Protein AF-0000000084941602 (afdb_homodimer)

Radius of gyration: 19.3 Å; Cα contacts (8 Å, |Δi|>4): 510; chains: 2; bounding box: 58×47×41 Å

Foldseek 3Di:
DDPVVLLVVLLVVLLVPQLVVQVVCLVVVPQPPLVLLQVLLVVCVVVVLDPLCLQQLLVLLLLLLVLLLVLQVVLVVDPDDNVVSVVVSCVVSVVVLVVVCVVPVSRHDSVSNNVSNVVNCVVCVVVHNPCSVVNSVSSSVSSSCSRVRSRNVSVVSSVVVVVVVVD/DDPVVLLVVLLVVLLVPQLVVQVVCLVVVPQPPLVLLQVLLVVCVVVVLDPLCLQQLLVLLLLLLVLLLVLQVVLVVDPDDNVVSVVVSCVVSVVVLVVVCVVCVSRHDSVSNNVSNVVNCVVCVVVHNPCSVVNSVSSSVSSSCSRVRSRNVSVVSSVVSVVVVVD

Secondary structure (DSSP, 8-state):
--HHHHHHHHHHHHHHHHHHHHHHHGGGGT-S-THHHHHHHHHHHHTT--GGGHHHHHHHHHHHHHHHHHHHHHHHH--S-HHHHHHHHHHHHHHHHHHHHHH-TTT--HHHHHHHHHHHHHHHTTT-GGGHHHHHHHHHHHHHIIIIIIIIHHHHHHHHHHHHHH-/--HHHHHHHHHHHHHHHHHHHHHHHGGGGT-S-THHHHHHHHHHHHTT--GGGHHHHHHHHHHHHHHHHHHHHHHHH--S-HHHHHHHHHHHHHHHHHHHHHH-TTT--HHHHHHHHHHHHHHHTTT-GGGHHHHHHHHHHHHHIIIIIIIIHHHHHHHHHHHHHH-

pLDDT: mean 90.55, std 5.6, range [69.44, 97.62]

Organism: Slackia exigua (strain ATCC 700122 / DSM 15923 / CIP 105133 / JCM 11022 / KCTC 5966 / S-7) (NCBI:txid649764)

Structure (mmCIF, N/CA/C/O backbone):
data_AF-0000000084941602-model_v1
#
loop_
_entity.id
_entity.type
_entity.pdbx_description
1 polymer 'DUF1097 domain-containing protein'
#
loop_
_atom_site.group_PDB
_atom_site.id
_atom_site.type_symbol
_atom_site.label_atom_id
_atom_site.label_alt_id
_atom_site.label_comp_id
_atom_site.label_asym_id
_atom_site.label_entity_id
_atom_site.label_seq_id
_atom_site.pdbx_PDB_ins_code
_atom_site.Cartn_x
_atom_site.Cartn_y
_atom_site.Cartn_z
_atom_site.occupancy
_atom_site.B_iso_or_equiv
_atom_site.auth_seq_id
_atom_site.auth_comp_id
_atom_site.auth_asym_id
_atom_site.auth_atom_id
_atom_site.pdbx_PDB_model_num
ATOM 1 N N . MET A 1 1 ? -23.359 15.414 20.031 1 72.81 1 MET A N 1
ATOM 2 C CA . MET A 1 1 ? -22.203 14.602 19.672 1 72.81 1 MET A CA 1
ATOM 3 C C . MET A 1 1 ? -20.953 15.469 19.562 1 72.81 1 MET A C 1
ATOM 5 O O . MET A 1 1 ? -21 16.562 18.984 1 72.81 1 MET A O 1
ATOM 9 N N . SER A 1 2 ? -19.875 15.07 20.188 1 85.62 2 SER A N 1
ATOM 10 C CA . SER A 1 2 ? -18.641 15.844 20.125 1 85.62 2 SER A CA 1
ATOM 11 C C . SER A 1 2 ? -18.078 15.898 18.703 1 85.62 2 SER A C 1
ATOM 13 O O . SER A 1 2 ? -18.422 15.07 17.875 1 85.62 2 SER A O 1
ATOM 15 N N . GLU A 1 3 ? -17.438 16.922 18.391 1 86.12 3 GLU A N 1
ATOM 16 C CA . GLU A 1 3 ? -16.844 17.109 17.078 1 86.12 3 GLU A CA 1
ATOM 17 C C . GLU A 1 3 ? -15.961 15.922 16.703 1 86.12 3 GLU A C 1
ATOM 19 O O . GLU A 1 3 ? -15.93 15.508 15.531 1 86.12 3 GLU A O 1
ATOM 24 N N . THR A 1 4 ? -15.352 15.391 17.625 1 86.38 4 THR A N 1
ATOM 25 C CA . THR A 1 4 ? -14.469 14.25 17.406 1 86.38 4 THR A CA 1
ATOM 26 C C . THR A 1 4 ? -15.266 13.031 16.938 1 86.38 4 THR A C 1
ATOM 28 O O . THR A 1 4 ? -14.867 12.344 16 1 86.38 4 THR A O 1
ATOM 31 N N . TRP A 1 5 ? -16.344 12.852 17.547 1 89.81 5 TRP A N 1
ATOM 32 C CA . TRP A 1 5 ? -17.172 11.703 17.203 1 89.81 5 TRP A CA 1
ATOM 33 C C . TRP A 1 5 ? -17.875 11.914 15.859 1 89.81 5 TRP A C 1
ATOM 35 O O . TRP A 1 5 ? -18.031 10.969 15.078 1 89.81 5 TRP A O 1
ATOM 45 N N . LYS A 1 6 ? -18.219 13.102 15.625 1 91.56 6 LYS A N 1
ATOM 46 C CA . LYS A 1 6 ? -18.797 13.398 14.32 1 91.56 6 LYS A CA 1
ATOM 47 C C . LYS A 1 6 ? -17.812 13.094 13.195 1 91.56 6 LYS A C 1
ATOM 49 O O . LYS A 1 6 ? -18.188 12.484 12.188 1 91.56 6 LYS A O 1
ATOM 54 N N . ASN A 1 7 ? -16.625 13.547 13.406 1 90.19 7 ASN A N 1
ATOM 55 C CA . ASN A 1 7 ? -15.586 13.305 12.414 1 90.19 7 ASN A CA 1
ATOM 56 C C . ASN A 1 7 ? -15.312 11.82 12.242 1 90.19 7 ASN A C 1
ATOM 58 O O . ASN A 1 7 ? -15.188 11.328 11.117 1 90.19 7 ASN A O 1
ATOM 62 N N . THR A 1 8 ? -15.297 11.148 13.344 1 91.25 8 THR A N 1
ATOM 63 C CA . THR A 1 8 ? -15 9.719 13.32 1 91.25 8 THR A CA 1
ATOM 64 C C . THR A 1 8 ? -16.125 8.945 12.641 1 91.25 8 THR A C 1
ATOM 66 O O . THR A 1 8 ? -15.859 8.094 11.781 1 91.25 8 THR A O 1
ATOM 69 N N . LEU A 1 9 ? -17.297 9.234 12.945 1 92.81 9 LEU A N 1
ATOM 70 C CA . LEU A 1 9 ? -18.438 8.492 12.422 1 92.81 9 LEU A CA 1
ATOM 71 C C . LEU A 1 9 ? -18.656 8.781 10.945 1 92.81 9 LEU A C 1
ATOM 73 O O . LEU A 1 9 ? -19.016 7.887 10.172 1 92.81 9 LEU A O 1
ATOM 77 N N . THR A 1 10 ? -18.422 9.93 10.555 1 92.88 10 THR A N 1
ATOM 78 C CA . THR A 1 10 ? -18.562 10.258 9.141 1 92.88 10 THR A CA 1
ATOM 79 C C . THR A 1 10 ? -17.438 9.617 8.328 1 92.88 10 THR A C 1
ATOM 81 O O . THR A 1 10 ? -17.672 9.133 7.215 1 92.88 10 THR A O 1
ATOM 84 N N . LEU A 1 11 ? -16.297 9.695 8.836 1 89.69 11 LEU A N 1
ATOM 85 C CA . LEU A 1 11 ? -15.195 9.008 8.18 1 89.69 11 LEU A CA 1
ATOM 86 C C . LEU A 1 11 ? -15.461 7.508 8.102 1 89.69 11 LEU A C 1
ATOM 88 O O . LEU A 1 11 ? -15.25 6.887 7.059 1 89.69 11 LEU A O 1
ATOM 92 N N . ALA A 1 12 ? -15.898 6.988 9.195 1 93.19 12 ALA A N 1
ATOM 93 C CA . ALA A 1 12 ? -16.219 5.566 9.25 1 93.19 12 ALA A CA 1
ATOM 94 C C . ALA A 1 12 ? -17.281 5.203 8.211 1 93.19 12 ALA A C 1
ATOM 96 O O . ALA A 1 12 ? -17.172 4.176 7.535 1 93.19 12 ALA A O 1
ATOM 97 N N . LEU A 1 13 ? -18.219 5.984 8.07 1 93.62 13 LEU A N 1
ATOM 98 C CA . LEU A 1 13 ? -19.266 5.73 7.094 1 93.62 13 LEU A CA 1
ATOM 99 C C . LEU A 1 13 ? -18.719 5.812 5.672 1 93.62 13 LEU A C 1
ATOM 101 O O . LEU A 1 13 ? -19.094 5.008 4.812 1 93.62 13 LEU A O 1
ATOM 105 N N . GLY A 1 14 ? -17.953 6.832 5.449 1 92.5 14 GLY A N 1
ATOM 106 C CA . GLY A 1 14 ? -17.328 6.941 4.141 1 92.5 14 GLY A CA 1
ATOM 107 C C . GLY A 1 14 ? -16.484 5.727 3.773 1 92.5 14 GLY A C 1
ATOM 108 O O . GLY A 1 14 ? -16.625 5.184 2.674 1 92.5 14 GLY A O 1
ATOM 109 N N . ILE A 1 15 ? -15.68 5.281 4.656 1 91.25 15 ILE A N 1
ATOM 110 C CA . ILE A 1 15 ? -14.805 4.129 4.441 1 91.25 15 ILE A CA 1
ATOM 111 C C . ILE A 1 15 ? -15.648 2.857 4.352 1 91.25 15 ILE A C 1
ATOM 113 O O . ILE A 1 15 ? -15.352 1.966 3.555 1 91.25 15 ILE A O 1
ATOM 117 N N . ALA A 1 16 ? -16.672 2.781 5.121 1 92.38 16 ALA A N 1
ATOM 118 C CA . ALA A 1 16 ? -17.516 1.595 5.16 1 92.38 16 ALA A CA 1
ATOM 119 C C . ALA A 1 16 ? -18.359 1.479 3.891 1 92.38 16 ALA A C 1
ATOM 121 O O . ALA A 1 16 ? -18.75 0.377 3.496 1 92.38 16 ALA A O 1
ATOM 122 N N . LEU A 1 17 ? -18.547 2.523 3.234 1 93.62 17 LEU A N 1
ATOM 123 C CA . LEU A 1 17 ? -19.484 2.502 2.119 1 93.62 17 LEU A CA 1
ATOM 124 C C . LEU A 1 17 ? -18.75 2.52 0.784 1 93.62 17 LEU A C 1
ATOM 126 O O . LEU A 1 17 ? -18.969 1.653 -0.064 1 93.62 17 LEU A O 1
ATOM 130 N N . LEU A 1 18 ? -17.875 3.396 0.584 1 93.88 18 LEU A N 1
ATOM 131 C CA . LEU A 1 18 ? -17.328 3.664 -0.742 1 93.88 18 LEU A CA 1
ATOM 132 C C . LEU A 1 18 ? -16.406 2.541 -1.184 1 93.88 18 LEU A C 1
ATOM 134 O O . LEU A 1 18 ? -16.562 1.994 -2.277 1 93.88 18 LEU A O 1
ATOM 138 N N . PRO A 1 19 ? -15.43 2.174 -0.375 1 91.94 19 PRO A N 1
ATOM 139 C CA . PRO A 1 19 ? -14.547 1.091 -0.813 1 91.94 19 PRO A CA 1
ATOM 140 C C . PRO A 1 19 ? -15.297 -0.213 -1.074 1 91.94 19 PRO A C 1
ATOM 142 O O . PRO A 1 19 ? -15.086 -0.852 -2.109 1 91.94 19 PRO A O 1
ATOM 145 N N . PRO A 1 20 ? -16.234 -0.599 -0.249 1 92.06 20 PRO A N 1
ATOM 146 C CA . PRO A 1 20 ? -16.984 -1.83 -0.513 1 92.06 20 PRO A CA 1
ATOM 147 C C . PRO A 1 20 ? -17.828 -1.748 -1.785 1 92.06 20 PRO A C 1
ATOM 149 O O . PRO A 1 20 ? -18 -2.752 -2.482 1 92.06 20 PRO A O 1
ATOM 152 N N . LEU A 1 21 ? -18.391 -0.658 -2.053 1 93 21 LEU A N 1
ATOM 153 C CA . LEU A 1 21 ? -19.109 -0.491 -3.305 1 93 21 LEU A CA 1
ATOM 154 C C . LEU A 1 21 ? -18.219 -0.757 -4.504 1 93 21 LEU A C 1
ATOM 156 O O . LEU A 1 21 ? -18.625 -1.405 -5.469 1 93 21 LEU A O 1
ATOM 160 N N . TRP A 1 22 ? -17.047 -0.27 -4.434 1 92.62 22 TRP A N 1
ATOM 161 C CA . TRP A 1 22 ? -16.078 -0.559 -5.484 1 92.62 22 TRP A CA 1
ATOM 162 C C . TRP A 1 22 ? -15.734 -2.045 -5.516 1 92.62 22 TRP A C 1
ATOM 164 O O . TRP A 1 22 ? -15.633 -2.643 -6.586 1 92.62 22 TRP A O 1
ATOM 174 N N . ALA A 1 23 ? -15.555 -2.645 -4.402 1 88.25 23 ALA A N 1
ATOM 175 C CA . ALA A 1 23 ? -15.18 -4.051 -4.32 1 88.25 23 ALA A CA 1
ATOM 176 C C . ALA A 1 23 ? -16.219 -4.938 -4.996 1 88.25 23 ALA A C 1
ATOM 178 O O . ALA A 1 23 ? -15.875 -5.918 -5.664 1 88.25 23 ALA A O 1
ATOM 179 N N . VAL A 1 24 ? -17.438 -4.594 -4.852 1 88.69 24 VAL A N 1
ATOM 180 C CA . VAL A 1 24 ? -18.531 -5.379 -5.422 1 88.69 24 VAL A CA 1
ATOM 181 C C . VAL A 1 24 ? -18.688 -5.051 -6.906 1 88.69 24 VAL A C 1
ATOM 183 O O . VAL A 1 24 ? -19.016 -5.922 -7.711 1 88.69 24 VAL A O 1
ATOM 186 N N . ALA A 1 25 ? -18.453 -3.834 -7.309 1 90.5 25 ALA A N 1
ATOM 187 C CA . ALA A 1 25 ? -18.656 -3.387 -8.688 1 90.5 25 ALA A CA 1
ATOM 188 C C . ALA A 1 25 ? -17.484 -3.814 -9.578 1 90.5 25 ALA A C 1
ATOM 190 O O . ALA A 1 25 ? -17.672 -4.066 -10.766 1 90.5 25 ALA A O 1
ATOM 191 N N . ALA A 1 26 ? -16.328 -3.918 -9.07 1 89.31 26 ALA A N 1
ATOM 192 C CA . ALA A 1 26 ? -15.094 -4.105 -9.82 1 89.31 26 ALA A CA 1
ATOM 193 C C . ALA A 1 26 ? -15.148 -5.375 -10.664 1 89.31 26 ALA A C 1
ATOM 195 O O . ALA A 1 26 ? -14.867 -5.344 -11.859 1 89.31 26 ALA A O 1
ATOM 196 N N . PRO A 1 27 ? -15.609 -6.48 -10.078 1 84.31 27 PRO A N 1
ATOM 197 C CA . PRO A 1 27 ? -15.641 -7.703 -10.891 1 84.31 27 PRO A CA 1
ATOM 198 C C . PRO A 1 27 ? -16.625 -7.613 -12.055 1 84.31 27 PRO A C 1
ATOM 200 O O . PRO A 1 27 ? -16.406 -8.242 -13.094 1 84.31 27 PRO A O 1
ATOM 203 N N . HIS A 1 28 ? -17.641 -6.867 -11.883 1 87.62 28 HIS A N 1
ATOM 204 C CA . HIS A 1 28 ? -18.656 -6.754 -12.922 1 87.62 28 HIS A CA 1
ATOM 205 C C . HIS A 1 28 ? -18.141 -5.965 -14.117 1 87.62 28 HIS A C 1
ATOM 207 O O . HIS A 1 28 ? -18.719 -6.031 -15.203 1 87.62 28 HIS A O 1
ATOM 213 N N . ILE A 1 29 ? -17.094 -5.277 -13.953 1 87.5 29 ILE A N 1
ATOM 214 C CA . ILE A 1 29 ? -16.516 -4.555 -15.086 1 87.5 29 ILE A CA 1
ATOM 215 C C . ILE A 1 29 ? -15.172 -5.168 -15.461 1 87.5 29 ILE A C 1
ATOM 217 O O . ILE A 1 29 ? -14.328 -4.504 -16.062 1 87.5 29 ILE A O 1
ATOM 221 N N . GLY A 1 30 ? -14.914 -6.344 -14.938 1 81.62 30 GLY A N 1
ATOM 222 C CA . GLY A 1 30 ? -13.758 -7.117 -15.359 1 81.62 30 GLY A CA 1
ATOM 223 C C . GLY A 1 30 ? -12.508 -6.816 -14.555 1 81.62 30 GLY A C 1
ATOM 224 O O . GLY A 1 30 ? -11.391 -7.102 -14.992 1 81.62 30 GLY A O 1
ATOM 225 N N . VAL A 1 31 ? -12.594 -6.215 -13.453 1 83.69 31 VAL A N 1
ATOM 226 C CA . VAL A 1 31 ? -11.453 -5.902 -12.602 1 83.69 31 VAL A CA 1
ATOM 227 C C . VAL A 1 31 ? -11.414 -6.867 -11.422 1 83.69 31 VAL A C 1
ATOM 229 O O . VAL A 1 31 ? -12.234 -6.781 -10.508 1 83.69 31 VAL A O 1
ATOM 232 N N . ALA A 1 32 ? -10.43 -7.695 -11.43 1 79.75 32 ALA A N 1
ATOM 233 C CA . ALA A 1 32 ? -10.289 -8.703 -10.383 1 79.75 32 ALA A CA 1
ATOM 234 C C . ALA A 1 32 ? -9.375 -8.211 -9.258 1 79.75 32 ALA A C 1
ATOM 236 O O . ALA A 1 32 ? -9.266 -8.852 -8.211 1 79.75 32 ALA A O 1
ATOM 237 N N . THR A 1 33 ? -8.812 -7.07 -9.414 1 82.94 33 THR A N 1
ATOM 238 C CA . THR A 1 33 ? -7.832 -6.551 -8.461 1 82.94 33 THR A CA 1
ATOM 239 C C . THR A 1 33 ? -8.391 -5.344 -7.715 1 82.94 33 THR A C 1
ATOM 241 O O . THR A 1 33 ? -7.699 -4.344 -7.535 1 82.94 33 THR A O 1
ATOM 244 N N . GLY A 1 34 ? -9.578 -5.465 -7.258 1 83.56 34 GLY A N 1
ATOM 245 C CA . GLY A 1 34 ? -10.25 -4.332 -6.645 1 83.56 34 GLY A CA 1
ATOM 246 C C . GLY A 1 34 ? -9.625 -3.906 -5.332 1 83.56 34 GLY A C 1
ATOM 247 O O . GLY A 1 34 ? -9.648 -2.725 -4.977 1 83.56 34 GLY A O 1
ATOM 248 N N . ALA A 1 35 ? -9 -4.84 -4.625 1 85.94 35 ALA A N 1
ATOM 249 C CA . ALA A 1 35 ? -8.414 -4.555 -3.318 1 85.94 35 ALA A CA 1
ATOM 250 C C . ALA A 1 35 ? -7.223 -3.607 -3.445 1 85.94 35 ALA A C 1
ATOM 252 O O . ALA A 1 35 ? -6.867 -2.918 -2.486 1 85.94 35 ALA A O 1
ATOM 253 N N . VAL A 1 36 ? -6.625 -3.525 -4.609 1 91.5 36 VAL A N 1
ATOM 254 C CA . VAL A 1 36 ? -5.496 -2.641 -4.883 1 91.5 36 VAL A CA 1
ATOM 255 C C . VAL A 1 36 ? -5.91 -1.19 -4.637 1 91.5 36 VAL A C 1
ATOM 257 O O . VAL A 1 36 ? -5.105 -0.381 -4.168 1 91.5 36 VAL A O 1
ATOM 260 N N . ALA A 1 37 ? -7.145 -0.914 -4.879 1 94.06 37 ALA A N 1
ATOM 261 C CA . ALA A 1 37 ? -7.648 0.445 -4.703 1 94.06 37 ALA A CA 1
ATOM 262 C C . ALA A 1 37 ? -7.516 0.893 -3.25 1 94.06 37 ALA A C 1
ATOM 264 O O . ALA A 1 37 ? -7.133 2.033 -2.977 1 94.06 37 ALA A O 1
ATOM 265 N N . LEU A 1 38 ? -7.734 0.004 -2.393 1 91.56 38 LEU A N 1
ATOM 266 C CA . LEU A 1 38 ? -7.68 0.348 -0.976 1 91.56 38 LEU A CA 1
ATOM 267 C C . LEU A 1 38 ? -6.242 0.583 -0.529 1 91.56 38 LEU A C 1
ATOM 269 O O . LEU A 1 38 ? -5.984 1.436 0.324 1 91.56 38 LEU A O 1
ATOM 273 N N . ILE A 1 39 ? -5.344 -0.162 -1.032 1 93.44 39 ILE A N 1
ATOM 274 C CA . ILE A 1 39 ? -3.932 0.035 -0.718 1 93.44 39 ILE A CA 1
ATOM 275 C C . ILE A 1 39 ? -3.488 1.421 -1.18 1 93.44 39 ILE A C 1
ATOM 277 O O . ILE A 1 39 ? -2.877 2.17 -0.416 1 93.44 39 ILE A O 1
ATOM 281 N N . CYS A 1 40 ? -3.855 1.749 -2.391 1 95.31 40 CYS A N 1
ATOM 282 C CA . CYS A 1 40 ? -3.473 3.039 -2.955 1 95.31 40 CYS A CA 1
ATOM 283 C C . CYS A 1 40 ? -4.133 4.184 -2.195 1 95.31 40 CYS A C 1
ATOM 285 O O . CYS A 1 40 ? -3.523 5.238 -2.002 1 95.31 40 CYS A O 1
ATOM 287 N N . ALA A 1 41 ? -5.367 3.971 -1.829 1 94.06 41 ALA A N 1
ATOM 288 C CA . ALA A 1 41 ? -6.047 4.977 -1.016 1 94.06 41 ALA A CA 1
ATOM 289 C C . ALA A 1 41 ? -5.305 5.211 0.299 1 94.06 41 ALA A C 1
ATOM 291 O O . ALA A 1 41 ? -5.219 6.344 0.776 1 94.06 41 ALA A O 1
ATOM 292 N N . GLY A 1 42 ? -4.879 4.156 0.847 1 90.62 42 GLY A N 1
ATOM 293 C CA . GLY A 1 42 ? -4.117 4.281 2.078 1 90.62 42 GLY A CA 1
ATOM 294 C C . GLY A 1 42 ? -2.891 5.164 1.933 1 90.62 42 GLY A C 1
ATOM 295 O O . GLY A 1 42 ? -2.623 6.008 2.791 1 90.62 42 GLY A O 1
ATOM 296 N N . LEU A 1 43 ? -2.193 4.941 0.91 1 93.06 43 LEU A N 1
ATOM 297 C CA . LEU A 1 43 ? -1.013 5.766 0.673 1 93.06 43 LEU A CA 1
ATOM 298 C C . LEU A 1 43 ? -1.401 7.227 0.463 1 93.06 43 LEU A C 1
ATOM 300 O O . LEU A 1 43 ? -0.734 8.125 0.972 1 93.06 43 LEU A O 1
ATOM 304 N N . TYR A 1 44 ? -2.469 7.473 -0.225 1 93.06 44 TYR A N 1
ATOM 305 C CA . TYR A 1 44 ? -2.955 8.828 -0.478 1 93.06 44 TYR A CA 1
ATOM 306 C C . TYR A 1 44 ? -3.311 9.531 0.825 1 93.06 44 TYR A C 1
ATOM 308 O O . TYR A 1 44 ? -2.906 10.672 1.05 1 93.06 44 TYR A O 1
ATOM 316 N N . VAL A 1 45 ? -4 8.859 1.632 1 89.25 45 VAL A N 1
ATOM 317 C CA . VAL A 1 45 ? -4.469 9.438 2.887 1 89.25 45 VAL A CA 1
ATOM 318 C C . VAL A 1 45 ? -3.279 9.695 3.812 1 89.25 45 VAL A C 1
ATOM 320 O O . VAL A 1 45 ? -3.234 10.711 4.504 1 89.25 45 VAL A O 1
ATOM 323 N N . THR A 1 46 ? -2.34 8.797 3.814 1 89.25 46 THR A N 1
ATOM 324 C CA . THR A 1 46 ? -1.162 8.938 4.664 1 89.25 46 THR A CA 1
ATOM 325 C C . THR A 1 46 ? -0.317 10.125 4.223 1 89.25 46 THR A C 1
ATOM 327 O O . THR A 1 46 ? 0.413 10.711 5.027 1 89.25 46 THR A O 1
ATOM 330 N N . ASN A 1 47 ? -0.431 10.438 2.979 1 90.19 47 ASN A N 1
ATOM 331 C CA . ASN A 1 47 ? 0.275 11.602 2.453 1 90.19 47 ASN A CA 1
ATOM 332 C C . ASN A 1 47 ? -0.415 12.906 2.852 1 90.19 47 ASN A C 1
ATOM 334 O O . ASN A 1 47 ? -0.001 13.984 2.43 1 90.19 47 ASN A O 1
ATOM 338 N N . GLY A 1 48 ? -1.454 12.859 3.621 1 85.06 48 GLY A N 1
ATOM 339 C CA . GLY A 1 48 ? -2.102 14.055 4.141 1 85.06 48 GLY A CA 1
ATOM 340 C C . GLY A 1 48 ? -3.41 14.375 3.443 1 85.06 48 GLY A C 1
ATOM 341 O O . GLY A 1 48 ? -3.936 15.484 3.574 1 85.06 48 GLY A O 1
ATOM 342 N N . ASN A 1 49 ? -3.811 13.453 2.578 1 87.12 49 ASN A N 1
ATOM 343 C CA . ASN A 1 49 ? -5.105 13.594 1.922 1 87.12 49 ASN A CA 1
ATOM 344 C C . ASN A 1 49 ? -5.184 14.883 1.114 1 87.12 49 ASN A C 1
ATOM 346 O O . ASN A 1 49 ? -6.184 15.602 1.181 1 87.12 49 ASN A O 1
ATOM 350 N N . ARG A 1 50 ? -4.215 15.281 0.487 1 88.38 50 ARG A N 1
ATOM 351 C CA . ARG A 1 50 ? -4.176 16.516 -0.292 1 88.38 50 ARG A CA 1
ATOM 352 C C . ARG A 1 50 ? -4.512 16.25 -1.756 1 88.38 50 ARG A C 1
ATOM 354 O O . ARG A 1 50 ? -3.748 15.594 -2.465 1 88.38 50 ARG A O 1
ATOM 361 N N . VAL A 1 51 ? -5.547 16.844 -2.264 1 89.94 51 VAL A N 1
ATOM 362 C CA . VAL A 1 51 ? -6.012 16.656 -3.633 1 89.94 51 VAL A CA 1
ATOM 363 C C . VAL A 1 51 ? -4.98 17.203 -4.613 1 89.94 51 VAL A C 1
ATOM 365 O O . VAL A 1 51 ? -4.832 16.688 -5.723 1 89.94 51 VAL A O 1
ATOM 368 N N . SER A 1 52 ? -4.242 18.172 -4.188 1 89.75 52 SER A N 1
ATOM 369 C CA . SER A 1 52 ? -3.215 18.781 -5.027 1 89.75 52 SER A CA 1
ATOM 370 C C . SER A 1 52 ? -2.133 17.766 -5.391 1 89.75 52 SER A C 1
ATOM 372 O O . SER A 1 52 ? -1.449 17.906 -6.402 1 89.75 52 SER A O 1
ATOM 374 N N . ASP A 1 53 ? -2.033 16.719 -4.613 1 93.62 53 ASP A N 1
ATOM 375 C CA . ASP A 1 53 ? -0.995 15.727 -4.844 1 93.62 53 ASP A CA 1
ATOM 376 C C . ASP A 1 53 ? -1.558 14.508 -5.578 1 93.62 53 ASP A C 1
ATOM 378 O O . ASP A 1 53 ? -0.812 13.602 -5.941 1 93.62 53 ASP A O 1
ATOM 382 N N . ALA A 1 54 ? -2.83 14.5 -5.832 1 94.5 54 ALA A N 1
ATOM 383 C CA . ALA A 1 54 ? -3.504 13.312 -6.359 1 94.5 54 ALA A CA 1
ATOM 384 C C . ALA A 1 54 ? -2.967 12.945 -7.738 1 94.5 54 ALA A C 1
ATOM 386 O O . ALA A 1 54 ? -2.771 11.766 -8.047 1 94.5 54 ALA A O 1
ATOM 387 N N . ALA A 1 55 ? -2.781 13.891 -8.539 1 95.25 55 ALA A N 1
ATOM 388 C CA . ALA A 1 55 ? -2.311 13.641 -9.898 1 95.25 55 ALA A CA 1
ATOM 389 C C . ALA A 1 55 ? -0.905 13.047 -9.891 1 95.25 55 ALA A C 1
ATOM 391 O O . ALA A 1 55 ? -0.635 12.062 -10.594 1 95.25 55 ALA A O 1
ATOM 392 N N . ARG A 1 56 ? -0.055 13.641 -9.109 1 95.69 56 ARG A N 1
ATOM 393 C CA . ARG A 1 56 ? 1.315 13.141 -9.055 1 95.69 56 ARG A CA 1
ATOM 394 C C . ARG A 1 56 ? 1.368 11.75 -8.445 1 95.69 56 ARG A C 1
ATOM 396 O O . ARG A 1 56 ? 2.188 10.922 -8.844 1 95.69 56 ARG A O 1
ATOM 403 N N . ILE A 1 57 ? 0.574 11.539 -7.492 1 96.38 57 ILE A N 1
ATOM 404 C CA . ILE A 1 57 ? 0.485 10.219 -6.867 1 96.38 57 ILE A CA 1
ATOM 405 C C . ILE A 1 57 ? -0.033 9.203 -7.879 1 96.38 57 ILE A C 1
ATOM 407 O O . ILE A 1 57 ? 0.488 8.086 -7.969 1 96.38 57 ILE A O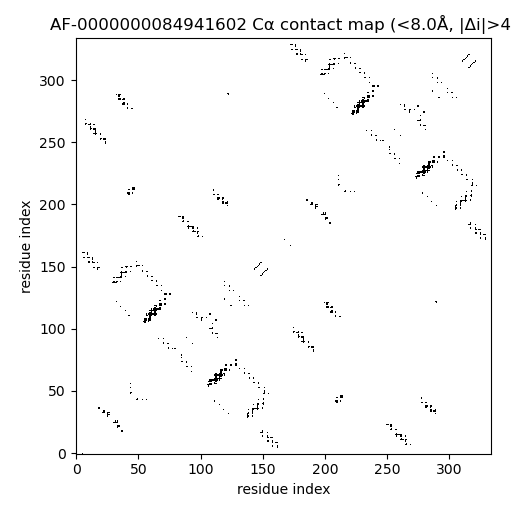 1
ATOM 411 N N . SER A 1 58 ? -1.002 9.617 -8.656 1 97.5 58 SER A N 1
ATOM 412 C CA . SER A 1 58 ? -1.544 8.75 -9.695 1 97.5 58 SER A CA 1
ATOM 413 C C . SER A 1 58 ? -0.482 8.398 -10.734 1 97.5 58 SER A C 1
ATOM 415 O O . SER A 1 58 ? -0.361 7.238 -11.141 1 97.5 58 SER A O 1
ATOM 417 N N . VAL A 1 59 ? 0.217 9.359 -11.109 1 97.38 59 VAL A N 1
ATOM 418 C CA . VAL A 1 59 ? 1.288 9.133 -12.078 1 97.38 59 VAL A CA 1
ATOM 419 C C . VAL A 1 59 ? 2.312 8.164 -11.492 1 97.38 59 VAL A C 1
ATOM 421 O O . VAL A 1 59 ? 2.789 7.258 -12.18 1 97.38 59 VAL A O 1
ATOM 424 N N . GLY A 1 60 ? 2.641 8.367 -10.281 1 97.06 60 GLY A N 1
ATOM 425 C CA . GLY A 1 60 ? 3.551 7.457 -9.602 1 97.06 60 GLY A CA 1
ATOM 426 C C . GLY A 1 60 ? 3.072 6.02 -9.617 1 97.06 60 GLY A C 1
ATOM 427 O O . GLY A 1 60 ? 3.836 5.109 -9.953 1 97.06 60 GLY A O 1
ATOM 428 N N . PHE A 1 61 ? 1.861 5.82 -9.32 1 97.62 61 PHE A N 1
ATOM 429 C CA . PHE A 1 61 ? 1.291 4.48 -9.289 1 97.62 61 PHE A CA 1
ATOM 430 C C . PHE A 1 61 ? 1.306 3.852 -10.68 1 97.62 61 PHE A C 1
ATOM 432 O O . PHE A 1 61 ? 1.652 2.68 -10.836 1 97.62 61 PHE A O 1
ATOM 439 N N . LEU A 1 62 ? 0.951 4.629 -11.641 1 97.38 62 LEU A N 1
ATOM 440 C CA . LEU A 1 62 ? 0.887 4.105 -13 1 97.38 62 LEU A CA 1
ATOM 441 C C . LEU A 1 62 ? 2.281 3.768 -13.523 1 97.38 62 LEU A C 1
ATOM 443 O O . LEU A 1 62 ? 2.467 2.754 -14.195 1 97.38 62 LEU A O 1
ATOM 447 N N . LEU A 1 63 ? 3.201 4.574 -13.227 1 97.31 63 LEU A N 1
ATOM 448 C CA . LEU A 1 63 ? 4.582 4.27 -13.578 1 97.31 63 LEU A CA 1
ATOM 449 C C . LEU A 1 63 ? 5.062 3.012 -12.867 1 97.31 63 LEU A C 1
ATOM 451 O O . LEU A 1 63 ? 5.797 2.205 -13.438 1 97.31 63 LEU A O 1
ATOM 455 N N . GLY A 1 64 ? 4.668 2.918 -11.609 1 96.75 64 GLY A N 1
ATOM 456 C CA . GLY A 1 64 ? 4.984 1.703 -10.883 1 96.75 64 GLY A CA 1
ATOM 457 C C . GLY A 1 64 ? 4.438 0.45 -11.539 1 96.75 64 GLY A C 1
ATOM 458 O O . GLY A 1 64 ? 5.137 -0.562 -11.633 1 96.75 64 GLY A O 1
ATOM 459 N N . ASP A 1 65 ? 3.26 0.585 -11.938 1 96.38 65 ASP A N 1
ATOM 460 C CA . ASP A 1 65 ? 2.629 -0.536 -12.633 1 96.38 65 ASP A CA 1
ATOM 461 C C . ASP A 1 65 ? 3.391 -0.896 -13.906 1 96.38 65 ASP A C 1
ATOM 463 O O . ASP A 1 65 ? 3.646 -2.072 -14.172 1 96.38 65 ASP A O 1
ATOM 467 N N . ALA A 1 66 ? 3.748 0.079 -14.688 1 95.56 66 ALA A N 1
ATOM 468 C CA . ALA A 1 66 ? 4.547 -0.141 -15.891 1 95.56 66 ALA A CA 1
ATOM 469 C C . ALA A 1 66 ? 5.898 -0.758 -15.547 1 95.56 66 ALA A C 1
ATOM 471 O O . ALA A 1 66 ? 6.398 -1.618 -16.266 1 95.56 66 ALA A O 1
ATOM 472 N N . TRP A 1 67 ? 6.449 -0.32 -14.477 1 96.06 67 TRP A N 1
ATOM 473 C CA . TRP A 1 67 ? 7.727 -0.83 -13.992 1 96.06 67 TRP A CA 1
ATOM 474 C C . TRP A 1 67 ? 7.625 -2.309 -13.641 1 96.06 67 TRP A C 1
ATOM 476 O O . TRP A 1 67 ? 8.586 -3.062 -13.812 1 96.06 67 TRP A O 1
ATOM 486 N N . ALA A 1 68 ? 6.512 -2.672 -13.094 1 94.19 68 ALA A N 1
ATOM 487 C CA . ALA A 1 68 ? 6.289 -4.078 -12.758 1 94.19 68 ALA A CA 1
ATOM 488 C C . ALA A 1 68 ? 6.242 -4.938 -14.016 1 94.19 68 ALA A C 1
ATOM 490 O O . ALA A 1 68 ? 6.855 -6.004 -14.07 1 94.19 68 ALA A O 1
ATOM 491 N N . VAL A 1 69 ? 5.543 -4.469 -15.023 1 93.31 69 VAL A N 1
ATOM 492 C CA . VAL A 1 69 ? 5.469 -5.184 -16.297 1 93.31 69 VAL A CA 1
ATOM 493 C C . VAL A 1 69 ? 6.867 -5.332 -16.891 1 93.31 69 VAL A C 1
ATOM 495 O O . VAL A 1 69 ? 7.258 -6.422 -17.297 1 93.31 69 VAL A O 1
ATOM 498 N N . LEU A 1 70 ? 7.578 -4.242 -16.859 1 93.19 70 LEU A N 1
ATOM 499 C CA . LEU A 1 70 ? 8.938 -4.25 -17.375 1 93.19 70 LEU A CA 1
ATOM 500 C C . LEU A 1 70 ? 9.805 -5.254 -16.625 1 93.19 70 LEU A C 1
ATOM 502 O O . LEU A 1 70 ? 10.562 -6.012 -17.234 1 93.19 70 LEU A O 1
ATOM 506 N N . ALA A 1 71 ? 9.758 -5.242 -15.344 1 91.44 71 ALA A N 1
ATOM 507 C CA . ALA A 1 71 ? 10.555 -6.141 -14.516 1 91.44 71 ALA A CA 1
ATOM 508 C C . ALA A 1 71 ? 10.25 -7.602 -14.844 1 91.44 71 ALA A C 1
ATOM 510 O O . ALA A 1 71 ? 11.172 -8.414 -14.992 1 91.44 71 ALA A O 1
ATOM 511 N N . ILE A 1 72 ? 9.016 -7.941 -14.977 1 89.25 72 ILE A N 1
ATOM 512 C CA . ILE A 1 72 ? 8.609 -9.32 -15.227 1 89.25 72 ILE A CA 1
ATOM 513 C C . ILE A 1 72 ? 9.07 -9.75 -16.625 1 89.25 72 ILE A C 1
ATOM 515 O O . ILE A 1 72 ? 9.547 -10.867 -16.797 1 89.25 72 ILE A O 1
ATOM 519 N N . LEU A 1 73 ? 8.93 -8.836 -17.578 1 89.44 73 LEU A N 1
ATOM 520 C CA . LEU A 1 73 ? 9.375 -9.133 -18.938 1 89.44 73 LEU A CA 1
ATOM 521 C C . LEU A 1 73 ? 10.891 -9.336 -18.984 1 89.44 73 LEU A C 1
ATOM 523 O O . LEU A 1 73 ? 11.375 -10.25 -19.641 1 89.44 73 LEU A O 1
ATOM 527 N N . LEU A 1 74 ? 11.609 -8.516 -18.297 1 89.81 74 LEU A N 1
ATOM 528 C CA . LEU A 1 74 ? 13.062 -8.625 -18.25 1 89.81 74 LEU A CA 1
ATOM 52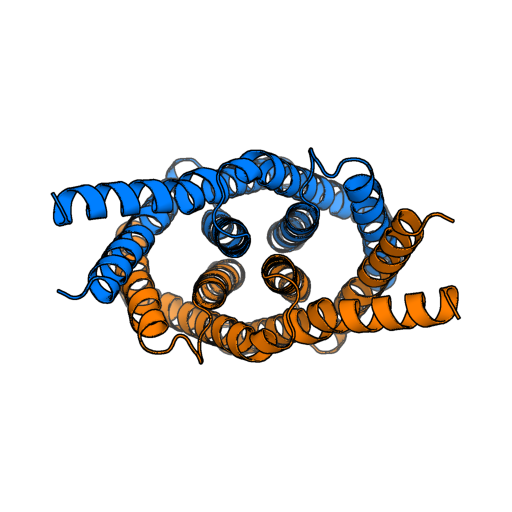9 C C . LEU A 1 74 ? 13.5 -9.891 -17.531 1 89.81 74 LEU A C 1
ATOM 531 O O . LEU A 1 74 ? 14.484 -10.523 -17.906 1 89.81 74 LEU A O 1
ATOM 535 N N . MET A 1 75 ? 12.812 -10.258 -16.531 1 84.69 75 MET A N 1
ATOM 536 C CA . MET A 1 75 ? 13.125 -11.484 -15.789 1 84.69 75 MET A CA 1
ATOM 537 C C . MET A 1 75 ? 12.93 -12.711 -16.672 1 84.69 75 MET A C 1
ATOM 539 O O . MET A 1 75 ? 13.688 -13.68 -16.562 1 84.69 75 MET A O 1
ATOM 543 N N . ALA A 1 76 ? 11.945 -12.664 -17.438 1 83.81 76 ALA A N 1
ATOM 544 C CA . ALA A 1 76 ? 11.672 -13.781 -18.344 1 83.81 76 ALA A CA 1
ATOM 545 C C . ALA A 1 76 ? 12.742 -13.891 -19.422 1 83.81 76 ALA A C 1
ATOM 547 O O . ALA A 1 76 ? 13.016 -14.977 -19.922 1 83.81 76 ALA A O 1
ATOM 548 N N . TRP A 1 77 ? 13.305 -12.766 -19.688 1 85.5 77 TRP A N 1
ATOM 549 C CA . TRP A 1 77 ? 14.297 -12.719 -20.766 1 85.5 77 TRP A CA 1
ATOM 550 C C . TRP A 1 77 ? 15.68 -13.086 -20.234 1 85.5 77 TRP A C 1
ATOM 552 O O . TRP A 1 77 ? 16.547 -13.516 -21 1 85.5 77 TRP A O 1
ATOM 562 N N . MET A 1 78 ? 15.969 -12.961 -19.016 1 84.81 78 MET A N 1
ATOM 563 C CA . MET A 1 78 ? 17.297 -13.156 -18.438 1 84.81 78 MET A CA 1
ATOM 564 C C . MET A 1 78 ? 17.547 -14.633 -18.141 1 84.81 78 MET A C 1
ATOM 566 O O . MET A 1 78 ? 16.719 -15.297 -17.531 1 84.81 78 MET A O 1
ATOM 570 N N . PRO A 1 79 ? 18.656 -15.156 -18.578 1 84.5 79 PRO A N 1
ATOM 571 C CA . PRO A 1 79 ? 19 -16.562 -18.391 1 84.5 79 PRO A CA 1
ATOM 572 C C . PRO A 1 79 ? 19.812 -16.797 -17.109 1 84.5 79 PRO A C 1
ATOM 574 O O . PRO A 1 79 ? 20.75 -17.594 -17.094 1 84.5 79 PRO A O 1
ATOM 577 N N . LEU A 1 80 ? 19.625 -16.031 -16.109 1 85.44 80 LEU A N 1
ATOM 578 C CA . LEU A 1 80 ? 20.359 -16.156 -14.852 1 85.44 80 LEU A CA 1
ATOM 579 C C . LEU A 1 80 ? 19.531 -16.875 -13.797 1 85.44 80 LEU A C 1
ATOM 581 O O . LEU A 1 80 ? 18.375 -17.219 -14.047 1 85.44 80 LEU A O 1
ATOM 585 N N . ASN A 1 81 ? 20.25 -17.156 -12.727 1 86.44 81 ASN A N 1
ATOM 586 C CA . ASN A 1 81 ? 19.547 -17.703 -11.578 1 86.44 81 ASN A CA 1
ATOM 587 C C . ASN A 1 81 ? 18.453 -16.766 -11.078 1 86.44 81 ASN A C 1
ATOM 589 O O . ASN A 1 81 ? 18.625 -15.547 -11.109 1 86.44 81 ASN A O 1
ATOM 593 N N . GLU A 1 82 ? 17.375 -17.359 -10.641 1 81.56 82 GLU A N 1
ATOM 594 C CA . GLU A 1 82 ? 16.203 -16.578 -10.266 1 81.56 82 GLU A CA 1
ATOM 595 C C . GLU A 1 82 ? 16.531 -15.555 -9.18 1 81.56 82 GLU A C 1
ATOM 597 O O . GLU A 1 82 ? 16.094 -14.406 -9.25 1 81.56 82 GLU A O 1
ATOM 602 N N . SER A 1 83 ? 17.312 -15.977 -8.203 1 85 83 SER A N 1
ATOM 603 C CA . SER A 1 83 ? 17.656 -15.086 -7.094 1 85 83 SER A CA 1
ATOM 604 C C . SER A 1 83 ? 18.531 -13.93 -7.562 1 85 83 SER A C 1
ATOM 606 O O . SER A 1 83 ? 18.297 -12.781 -7.18 1 85 83 SER A O 1
ATOM 608 N N . LEU A 1 84 ? 19.453 -14.172 -8.328 1 87.5 84 LEU A N 1
ATOM 609 C CA . LEU A 1 84 ? 20.359 -13.141 -8.836 1 87.5 84 LEU A CA 1
ATOM 610 C C . LEU A 1 84 ? 19.641 -12.203 -9.789 1 87.5 84 LEU A C 1
ATOM 612 O O . LEU A 1 84 ? 19.875 -10.992 -9.773 1 87.5 84 LEU A O 1
ATOM 616 N N . GLU A 1 85 ? 18.859 -12.781 -10.586 1 87.75 85 GLU A N 1
ATOM 617 C CA . GLU A 1 85 ? 18.078 -11.977 -11.523 1 87.75 85 GLU A CA 1
ATOM 618 C C . GLU A 1 85 ? 17.172 -10.992 -10.781 1 87.75 85 GLU A C 1
ATOM 620 O O . GLU A 1 85 ? 17.094 -9.812 -11.141 1 87.75 85 GLU A O 1
ATOM 625 N N . THR A 1 86 ? 16.531 -11.594 -9.844 1 86.38 86 THR A N 1
ATOM 626 C CA . THR A 1 86 ? 15.641 -10.75 -9.055 1 86.38 86 THR A CA 1
ATOM 627 C C . THR A 1 86 ? 16.422 -9.625 -8.383 1 86.38 86 THR A C 1
ATOM 629 O O . THR A 1 86 ? 15.992 -8.469 -8.414 1 86.38 86 THR A O 1
ATOM 632 N N . PHE A 1 87 ? 17.516 -9.922 -7.875 1 91 87 PHE A N 1
ATOM 633 C CA . PHE A 1 87 ? 18.312 -8.922 -7.18 1 91 87 PHE A CA 1
ATOM 634 C C . PHE A 1 87 ? 18.766 -7.828 -8.141 1 91 87 PHE A C 1
ATOM 636 O O . PHE A 1 87 ? 18.594 -6.641 -7.863 1 91 87 PHE A O 1
ATOM 643 N N . ILE A 1 88 ? 19.328 -8.188 -9.188 1 91.38 88 ILE A N 1
ATOM 644 C CA . ILE A 1 88 ? 19.891 -7.238 -10.141 1 91.38 88 ILE A CA 1
ATOM 645 C C . ILE A 1 88 ? 18.781 -6.348 -10.695 1 91.38 88 ILE A C 1
ATOM 647 O O . ILE A 1 88 ? 18.938 -5.129 -10.789 1 91.38 88 ILE A O 1
ATOM 651 N N . LEU A 1 89 ? 17.766 -6.93 -11.008 1 91.25 89 LEU A N 1
ATOM 652 C CA . LEU A 1 89 ? 16.656 -6.172 -11.594 1 91.25 89 LEU A CA 1
ATOM 653 C C . LEU A 1 89 ? 16.078 -5.191 -10.586 1 91.25 89 LEU A C 1
ATOM 655 O O . LEU A 1 89 ? 15.844 -4.023 -10.906 1 91.25 89 LEU A O 1
ATOM 659 N N . LEU A 1 90 ? 15.844 -5.664 -9.422 1 91.25 90 LEU A N 1
ATOM 660 C CA . LEU A 1 90 ? 15.289 -4.785 -8.398 1 91.25 90 LEU A CA 1
ATOM 661 C C . LEU A 1 90 ? 16.281 -3.691 -8.023 1 91.25 90 LEU A C 1
ATOM 663 O O . LEU A 1 90 ? 15.891 -2.553 -7.758 1 91.25 90 LEU A O 1
ATOM 667 N N . PHE A 1 91 ? 17.484 -4.043 -8.055 1 94.25 91 PHE A N 1
ATOM 668 C CA . PHE A 1 91 ? 18.547 -3.084 -7.754 1 94.25 91 PHE A CA 1
ATOM 669 C C . PHE A 1 91 ? 18.594 -1.979 -8.797 1 94.25 91 PHE A C 1
ATOM 671 O O . PHE A 1 91 ? 18.531 -0.794 -8.461 1 94.25 91 PHE A O 1
ATOM 678 N N . VAL A 1 92 ? 18.641 -2.393 -10 1 94.94 92 VAL A N 1
ATOM 679 C CA . VAL A 1 92 ? 18.812 -1.438 -11.086 1 94.94 92 VAL A CA 1
ATOM 680 C C . VAL A 1 92 ? 17.531 -0.624 -11.273 1 94.94 92 VAL A C 1
ATOM 682 O O . VAL A 1 92 ? 17.578 0.608 -11.305 1 94.94 92 VAL A O 1
ATOM 685 N N . LEU A 1 93 ? 16.469 -1.271 -11.32 1 95.75 93 LEU A N 1
ATOM 686 C CA . LEU A 1 93 ? 15.203 -0.582 -11.578 1 95.75 93 LEU A CA 1
ATOM 687 C C . LEU A 1 93 ? 14.789 0.267 -10.383 1 95.75 93 LEU A C 1
ATOM 689 O O . LEU A 1 93 ? 14.227 1.353 -10.547 1 95.75 93 LEU A O 1
ATOM 693 N N . GLY A 1 94 ? 15.023 -0.229 -9.227 1 94.25 94 GLY A N 1
ATOM 694 C CA . GLY A 1 94 ? 14.742 0.558 -8.031 1 94.25 94 GLY A CA 1
ATOM 695 C C . GLY A 1 94 ? 15.57 1.825 -7.941 1 94.25 94 GLY A C 1
ATOM 696 O O . GLY A 1 94 ? 15.039 2.9 -7.656 1 94.25 94 GLY A O 1
ATOM 697 N N . GLY A 1 95 ? 16.859 1.674 -8.156 1 94.75 95 GLY A N 1
ATOM 698 C CA . GLY A 1 95 ? 17.734 2.842 -8.18 1 94.75 95 GLY A CA 1
ATOM 699 C C . GLY A 1 95 ? 17.328 3.861 -9.227 1 94.75 95 GLY A C 1
ATOM 700 O O . GLY A 1 95 ? 17.281 5.062 -8.945 1 94.75 95 GLY A O 1
ATOM 701 N N . LEU A 1 96 ? 17.016 3.355 -10.367 1 95.69 96 LEU A N 1
ATOM 702 C CA . LEU A 1 96 ? 16.625 4.234 -11.461 1 95.69 96 LEU A CA 1
ATOM 703 C C . LEU A 1 96 ? 15.328 4.969 -11.125 1 95.69 96 LEU A C 1
ATOM 705 O O . LEU A 1 96 ? 15.172 6.148 -11.453 1 95.69 96 LEU A O 1
ATOM 709 N N . ALA A 1 97 ? 14.367 4.273 -10.547 1 95.5 97 ALA A N 1
ATOM 710 C CA . ALA A 1 97 ? 13.102 4.898 -10.172 1 95.5 97 ALA A CA 1
ATOM 711 C C . ALA A 1 97 ? 13.328 6.074 -9.227 1 95.5 97 ALA A C 1
ATOM 713 O O . ALA A 1 97 ? 12.719 7.137 -9.391 1 95.5 97 ALA A O 1
ATOM 714 N N . VAL A 1 98 ? 14.188 5.93 -8.289 1 93.62 98 VAL A N 1
ATOM 715 C CA . VAL A 1 98 ? 14.453 6.98 -7.312 1 93.62 98 VAL A CA 1
ATOM 716 C C . VAL A 1 98 ? 15.148 8.156 -7.992 1 93.62 98 VAL A C 1
ATOM 718 O O . VAL A 1 98 ? 14.789 9.312 -7.762 1 93.62 98 VAL A O 1
ATOM 721 N N . ILE A 1 99 ? 16.094 7.879 -8.836 1 95.12 99 ILE A N 1
ATOM 722 C CA . ILE A 1 99 ? 16.844 8.922 -9.523 1 95.12 99 ILE A CA 1
ATOM 723 C C . ILE A 1 99 ? 15.914 9.695 -10.461 1 95.12 99 ILE A C 1
ATOM 725 O O . ILE A 1 99 ? 15.891 10.93 -10.438 1 95.12 99 ILE A O 1
ATOM 729 N N . ILE A 1 100 ? 15.141 9.008 -11.234 1 94.94 100 ILE A N 1
ATOM 730 C CA . ILE A 1 100 ? 14.227 9.656 -12.172 1 94.94 100 ILE A CA 1
ATOM 731 C C . ILE A 1 100 ? 13.18 10.445 -11.398 1 94.94 100 ILE A C 1
ATOM 733 O O . ILE A 1 100 ? 12.836 11.57 -11.773 1 94.94 100 ILE A O 1
ATOM 737 N N . GLY A 1 101 ? 12.641 9.836 -10.383 1 94 101 GLY A N 1
ATOM 738 C CA . GLY A 1 101 ? 11.688 10.547 -9.547 1 94 101 GLY A CA 1
ATOM 739 C C . GLY A 1 101 ? 12.234 11.852 -8.992 1 94 101 GLY A C 1
ATOM 740 O O . GLY A 1 101 ? 11.5 12.836 -8.875 1 94 101 GLY A O 1
ATOM 741 N N . ALA A 1 102 ? 13.477 11.859 -8.648 1 91.19 102 ALA A N 1
ATOM 742 C CA . ALA A 1 102 ? 14.109 13.055 -8.094 1 91.19 102 ALA A CA 1
ATOM 743 C C . ALA A 1 102 ? 14.305 14.125 -9.164 1 91.19 102 ALA A C 1
ATOM 745 O O . ALA A 1 102 ? 14.391 15.312 -8.852 1 91.19 102 ALA A O 1
ATOM 746 N N . LEU A 1 103 ? 14.414 13.68 -10.344 1 92.69 103 LEU A N 1
ATOM 747 C CA . LEU A 1 103 ? 14.586 14.609 -11.453 1 92.69 103 LEU A CA 1
ATOM 748 C C . LEU A 1 103 ? 13.266 15.289 -11.797 1 92.69 103 LEU A C 1
ATOM 750 O O . LEU A 1 103 ? 13.25 16.406 -12.32 1 92.69 103 LEU A O 1
ATOM 754 N N . PHE A 1 104 ? 12.117 14.633 -11.477 1 94.31 104 PHE A N 1
ATOM 755 C CA . PHE A 1 104 ? 10.797 15.172 -11.805 1 94.31 104 PHE A CA 1
ATOM 756 C C . PHE A 1 104 ? 9.883 15.133 -10.586 1 94.31 104 PHE A C 1
ATOM 758 O O . PHE A 1 104 ? 8.781 14.586 -10.648 1 94.31 104 PHE A O 1
ATOM 765 N N . PRO A 1 105 ? 10.242 15.812 -9.547 1 90.06 105 PRO A N 1
ATOM 766 C CA . PRO A 1 105 ? 9.484 15.711 -8.297 1 90.06 105 PRO A CA 1
ATOM 767 C C . PRO A 1 105 ? 8.109 16.359 -8.391 1 90.06 105 PRO A C 1
ATOM 769 O O . PRO A 1 105 ? 7.215 16.031 -7.609 1 90.06 105 PRO A O 1
ATOM 772 N N . LYS A 1 106 ? 7.867 17.281 -9.25 1 92.81 106 LYS A N 1
ATOM 773 C CA . LYS A 1 106 ? 6.574 17.938 -9.398 1 92.81 106 LYS A CA 1
ATOM 774 C C . LYS A 1 106 ? 5.594 17.062 -10.164 1 92.81 106 LYS A C 1
ATOM 776 O O . LYS A 1 106 ? 4.379 17.266 -10.094 1 92.81 106 LYS A O 1
ATOM 781 N N . LEU A 1 107 ? 6.129 16.047 -10.805 1 94.44 107 LEU A N 1
ATOM 782 C CA . LEU A 1 107 ? 5.289 15.219 -11.664 1 94.44 107 LEU A CA 1
ATOM 783 C C . LEU A 1 107 ? 5.117 13.82 -11.078 1 94.44 107 LEU A C 1
ATOM 785 O O . LEU A 1 107 ? 4.109 13.156 -11.32 1 94.44 107 LEU A O 1
ATOM 789 N N . ILE A 1 108 ? 6.102 13.484 -10.336 1 95.75 108 ILE A N 1
ATOM 790 C CA . ILE A 1 108 ? 6.125 12.086 -9.898 1 95.75 108 ILE A CA 1
ATOM 791 C C . ILE A 1 108 ? 6.301 12.023 -8.383 1 95.75 108 ILE A C 1
ATOM 793 O O . ILE A 1 108 ? 7.23 12.617 -7.836 1 95.75 108 ILE A O 1
ATOM 797 N N . PHE A 1 109 ? 5.363 11.391 -7.812 1 95.25 109 PHE A N 1
ATOM 798 C CA . PHE A 1 109 ? 5.531 11.055 -6.402 1 95.25 109 PHE A CA 1
ATOM 799 C C . PHE A 1 109 ? 6.223 9.703 -6.242 1 95.25 109 PHE A C 1
ATOM 801 O O . PHE A 1 109 ? 5.586 8.656 -6.363 1 95.25 109 PHE A O 1
ATOM 808 N N . THR A 1 110 ? 7.418 9.688 -5.809 1 93.69 110 THR A N 1
ATOM 809 C CA . THR A 1 110 ? 8.305 8.531 -5.875 1 93.69 110 THR A CA 1
ATOM 810 C C . THR A 1 110 ? 7.809 7.422 -4.953 1 93.69 110 THR A C 1
ATOM 812 O O . THR A 1 110 ? 7.824 6.246 -5.328 1 93.69 110 THR A O 1
ATOM 815 N N . PRO A 1 111 ? 7.402 7.738 -3.746 1 92.44 111 PRO A N 1
ATOM 816 C CA . PRO A 1 111 ? 6.879 6.66 -2.902 1 92.44 111 PRO A CA 1
ATOM 817 C C . PRO A 1 111 ? 5.719 5.914 -3.553 1 92.44 111 PRO A C 1
ATOM 819 O O . PRO A 1 111 ? 5.605 4.691 -3.408 1 92.44 111 PRO A O 1
ATOM 822 N N . ALA A 1 112 ? 4.879 6.613 -4.242 1 96.06 112 ALA A N 1
ATOM 823 C CA . ALA A 1 112 ? 3.775 5.973 -4.957 1 96.06 112 ALA A CA 1
ATOM 824 C C . ALA A 1 112 ? 4.293 5.094 -6.094 1 96.06 112 ALA A C 1
ATOM 826 O O . ALA A 1 112 ? 3.736 4.027 -6.363 1 96.06 112 ALA A O 1
ATOM 827 N N . TRP A 1 113 ? 5.277 5.543 -6.746 1 97 113 TRP A N 1
ATOM 828 C CA . TRP A 1 113 ? 5.898 4.762 -7.809 1 97 113 TRP A CA 1
ATOM 829 C C . TRP A 1 113 ? 6.398 3.422 -7.277 1 97 113 TRP A C 1
ATOM 831 O O . TRP A 1 113 ? 6.07 2.367 -7.824 1 97 113 TRP A O 1
ATOM 841 N N . LEU A 1 114 ? 7.125 3.504 -6.289 1 94.44 114 LEU A N 1
ATOM 842 C CA . LEU A 1 114 ? 7.707 2.303 -5.695 1 94.44 114 LEU A CA 1
ATOM 843 C C . LEU A 1 114 ? 6.621 1.398 -5.129 1 94.44 114 LEU A C 1
ATOM 845 O O . LEU A 1 114 ? 6.684 0.176 -5.277 1 94.44 114 LEU A O 1
ATOM 849 N N . CYS A 1 115 ? 5.68 1.993 -4.5 1 94.44 115 CYS A N 1
ATOM 850 C CA . CYS A 1 115 ? 4.551 1.227 -3.988 1 94.44 115 CYS A CA 1
ATOM 851 C C . CYS A 1 115 ? 3.773 0.57 -5.125 1 94.44 115 CYS A C 1
ATOM 853 O O . CYS A 1 115 ? 3.416 -0.606 -5.039 1 94.44 115 CYS A O 1
ATOM 855 N N . GLY A 1 116 ? 3.49 1.332 -6.117 1 96.12 116 GLY A N 1
ATOM 856 C CA . GLY A 1 116 ? 2.812 0.775 -7.277 1 96.12 116 GLY A CA 1
ATOM 857 C C . GLY A 1 116 ? 3.57 -0.375 -7.914 1 96.12 116 GLY A C 1
ATOM 858 O O . GLY A 1 116 ? 2.965 -1.356 -8.352 1 96.12 116 GLY A O 1
ATOM 859 N N . TRP A 1 117 ? 4.824 -0.231 -7.98 1 95.81 117 TRP A N 1
ATOM 860 C CA . TRP A 1 117 ? 5.688 -1.294 -8.492 1 95.81 117 TRP A CA 1
ATOM 861 C C . TRP A 1 117 ? 5.543 -2.559 -7.652 1 95.81 117 TRP A C 1
ATOM 863 O O . TRP A 1 117 ? 5.379 -3.654 -8.195 1 95.81 117 TRP A O 1
ATOM 873 N N . ALA A 1 118 ? 5.566 -2.395 -6.359 1 93.12 118 ALA A N 1
ATOM 874 C CA . ALA A 1 118 ? 5.434 -3.518 -5.434 1 93.12 118 ALA A CA 1
ATOM 875 C C . ALA A 1 118 ? 4.066 -4.18 -5.566 1 93.12 118 ALA A C 1
ATOM 877 O O . ALA A 1 118 ? 3.961 -5.406 -5.562 1 93.12 118 ALA A O 1
ATOM 878 N N . ILE A 1 119 ? 3.07 -3.4 -5.68 1 93.94 119 ILE A N 1
ATOM 879 C CA . ILE A 1 119 ? 1.715 -3.91 -5.855 1 93.94 119 ILE A CA 1
ATOM 880 C C . ILE A 1 119 ? 1.632 -4.719 -7.148 1 93.94 119 ILE A C 1
ATOM 882 O O . ILE A 1 119 ? 1.119 -5.84 -7.156 1 93.94 119 ILE A O 1
ATOM 886 N N . GLY A 1 120 ? 2.137 -4.113 -8.211 1 93.06 120 GLY A N 1
ATOM 887 C CA . GLY A 1 120 ? 2.137 -4.809 -9.484 1 93.06 120 GLY A CA 1
ATOM 888 C C . GLY A 1 120 ? 2.842 -6.148 -9.438 1 93.06 120 GLY A C 1
ATOM 889 O O . GLY A 1 120 ? 2.318 -7.152 -9.93 1 93.06 120 GLY A O 1
ATOM 890 N N . LEU A 1 121 ? 3.953 -6.164 -8.852 1 90 121 LEU A N 1
ATOM 891 C CA . LEU A 1 121 ? 4.707 -7.406 -8.742 1 90 121 LEU A CA 1
ATOM 892 C C . LEU A 1 121 ? 3.943 -8.43 -7.906 1 90 121 LEU A C 1
ATOM 894 O O . LEU A 1 121 ? 3.92 -9.617 -8.234 1 90 121 LEU A O 1
ATOM 898 N N . THR A 1 122 ? 3.398 -7.957 -6.863 1 86.88 122 THR A N 1
ATOM 899 C CA . THR A 1 122 ? 2.664 -8.836 -5.961 1 86.88 122 THR A CA 1
ATOM 900 C C . THR A 1 122 ? 1.499 -9.508 -6.684 1 86.88 122 THR A C 1
ATOM 902 O O . THR A 1 122 ? 1.231 -10.695 -6.477 1 86.88 122 THR A O 1
ATOM 905 N N . VAL A 1 123 ? 0.856 -8.812 -7.504 1 86.94 123 VAL A N 1
ATOM 906 C CA . VAL A 1 123 ? -0.352 -9.305 -8.148 1 86.94 123 VAL A CA 1
ATOM 907 C C . VAL A 1 123 ? 0.021 -10.062 -9.422 1 86.94 123 VAL A C 1
ATOM 909 O O . VAL A 1 123 ? -0.526 -11.133 -9.703 1 86.94 123 VAL A O 1
ATOM 912 N N . MET A 1 124 ? 0.989 -9.609 -10.18 1 88.19 124 MET A N 1
ATOM 913 C CA . MET A 1 124 ? 1.242 -10.133 -11.516 1 88.19 124 MET A CA 1
ATOM 914 C C . MET A 1 124 ? 2.287 -11.242 -11.477 1 88.19 124 MET A C 1
ATOM 916 O O . MET A 1 124 ? 2.285 -12.133 -12.328 1 88.19 124 MET A O 1
ATOM 920 N N . ALA A 1 125 ? 3.152 -11.219 -10.578 1 81.81 125 ALA A N 1
ATOM 921 C CA . ALA A 1 125 ? 4.27 -12.156 -10.578 1 81.81 125 ALA A CA 1
ATOM 922 C C . ALA A 1 125 ? 3.773 -13.602 -10.523 1 81.81 125 ALA A C 1
ATOM 924 O O . ALA A 1 125 ? 4.293 -14.469 -11.227 1 81.81 125 ALA A O 1
ATOM 925 N N . PRO A 1 126 ? 2.789 -13.867 -9.695 1 78 126 PRO A N 1
ATOM 926 C CA . PRO A 1 126 ? 2.301 -15.242 -9.648 1 78 126 PRO A CA 1
ATOM 927 C C . PRO A 1 126 ? 1.546 -15.648 -10.914 1 78 126 PRO A C 1
ATOM 929 O O . PRO A 1 126 ? 1.37 -16.844 -11.18 1 78 126 PRO A O 1
ATOM 932 N N . CYS A 1 127 ? 0.983 -14.797 -11.672 1 76.75 127 CYS A N 1
ATOM 933 C CA . CYS A 1 127 ? 0.15 -15.094 -12.828 1 76.75 127 CYS A CA 1
ATOM 934 C C . CYS A 1 127 ? 1.006 -15.336 -14.07 1 76.75 127 CYS A C 1
ATOM 936 O O . CYS A 1 127 ? 0.577 -16.016 -15 1 76.75 127 CYS A O 1
ATOM 938 N N . GLY A 1 128 ? 2.166 -14.93 -14.125 1 69.69 128 GLY A N 1
ATOM 939 C CA . GLY A 1 128 ? 3.039 -15.172 -15.266 1 69.69 128 GLY A CA 1
ATOM 940 C C . GLY A 1 128 ? 2.938 -14.094 -16.328 1 69.69 128 GLY A C 1
ATOM 941 O O . GLY A 1 128 ? 2.062 -13.227 -16.266 1 69.69 128 GLY A O 1
ATOM 942 N N . ALA A 1 129 ? 3.66 -14.234 -17.391 1 72.06 129 ALA A N 1
ATOM 943 C CA . ALA A 1 129 ? 3.842 -13.234 -18.438 1 72.06 129 ALA A CA 1
ATOM 944 C C . ALA A 1 129 ? 2.662 -13.234 -19.406 1 72.06 129 ALA A C 1
ATOM 946 O O . ALA A 1 129 ? 2.352 -12.203 -20.016 1 72.06 129 ALA A O 1
ATOM 947 N N . ALA A 1 130 ? 1.938 -14.242 -19.469 1 70.44 130 ALA A N 1
ATOM 948 C CA . ALA A 1 130 ? 0.891 -14.375 -20.469 1 70.44 130 ALA A CA 1
ATOM 949 C C . ALA A 1 130 ? -0.286 -13.453 -20.172 1 70.44 130 ALA A C 1
ATOM 951 O O . ALA A 1 130 ? -0.993 -13.023 -21.094 1 70.44 130 ALA A O 1
ATOM 952 N N . GLN A 1 131 ? -0.541 -13.055 -19.062 1 76.69 131 GLN A N 1
ATOM 953 C CA . GLN A 1 131 ? -1.708 -12.25 -18.719 1 76.69 131 GLN A CA 1
ATOM 954 C C . GLN A 1 131 ? -1.297 -10.852 -18.25 1 76.69 131 GLN A C 1
ATOM 956 O O . GLN A 1 131 ? -2.113 -10.117 -17.688 1 76.69 131 GLN A O 1
ATOM 961 N N . LEU A 1 132 ? -0.204 -10.43 -18.594 1 81.5 132 LEU A N 1
ATOM 962 C CA . LEU A 1 132 ? 0.389 -9.203 -18.078 1 81.5 132 LEU A CA 1
ATOM 963 C C . LEU A 1 132 ? -0.373 -7.977 -18.562 1 81.5 132 LEU A C 1
ATOM 965 O O . LEU A 1 132 ? -0.691 -7.086 -17.766 1 81.5 132 LEU A O 1
ATOM 969 N N . GLY A 1 133 ? -0.777 -8.008 -19.828 1 80.56 133 GLY A N 1
ATOM 970 C CA . GLY A 1 133 ? -1.428 -6.832 -20.375 1 80.56 133 GLY A CA 1
ATOM 971 C C . GLY A 1 133 ? -2.768 -6.531 -19.734 1 80.56 133 GLY A C 1
ATOM 972 O O . GLY A 1 133 ? -2.99 -5.426 -19.234 1 80.56 133 GLY A O 1
ATOM 973 N N . SER A 1 134 ? -3.639 -7.465 -19.688 1 85.69 134 SER A N 1
ATOM 974 C CA . SER A 1 134 ? -4.969 -7.262 -19.125 1 85.69 134 SER A CA 1
ATOM 975 C C . SER A 1 134 ? -4.891 -6.98 -17.625 1 85.69 134 SER A C 1
ATOM 977 O O . SER A 1 134 ? -5.609 -6.117 -17.109 1 85.69 134 SER A O 1
ATOM 979 N N . LEU A 1 135 ? -4.016 -7.629 -16.984 1 89.19 135 LEU A N 1
ATOM 980 C CA . LEU A 1 135 ? -3.877 -7.469 -15.547 1 89.19 135 LEU A CA 1
ATOM 981 C C . LEU A 1 135 ? -3.316 -6.09 -15.203 1 89.19 135 LEU A C 1
ATOM 983 O O . LEU A 1 135 ? -3.746 -5.465 -14.234 1 89.19 135 LEU A O 1
ATOM 987 N N . SER A 1 136 ? -2.391 -5.699 -16.031 1 91.75 136 SER A N 1
ATOM 988 C CA . SER A 1 136 ? -1.795 -4.387 -15.789 1 91.75 136 SER A CA 1
ATOM 989 C C . SER A 1 136 ? -2.83 -3.275 -15.93 1 91.75 136 SER A C 1
ATOM 991 O O . SER A 1 136 ? -2.814 -2.307 -15.172 1 91.75 136 SER A O 1
ATOM 993 N N . ILE A 1 137 ? -3.705 -3.383 -16.844 1 92.75 137 ILE A N 1
ATOM 994 C CA . ILE A 1 137 ? -4.762 -2.396 -17.047 1 92.75 137 ILE A CA 1
ATOM 995 C C . ILE A 1 137 ? -5.715 -2.416 -15.852 1 92.75 137 ILE A C 1
ATOM 997 O O . ILE A 1 137 ? -6.117 -1.36 -15.359 1 92.75 137 ILE A O 1
ATOM 1001 N N . GLN A 1 138 ? -6.055 -3.574 -15.398 1 93.19 138 GLN A N 1
ATOM 1002 C CA . GLN A 1 138 ? -6.926 -3.711 -14.242 1 93.19 138 GLN A CA 1
ATOM 1003 C C . GLN A 1 138 ? -6.297 -3.072 -13.008 1 93.19 138 GLN A C 1
ATOM 1005 O O . GLN A 1 138 ? -6.969 -2.354 -12.258 1 93.19 138 GLN A O 1
ATOM 1010 N N . ILE A 1 139 ? -5.059 -3.338 -12.859 1 94.12 139 ILE A N 1
ATOM 1011 C CA . ILE A 1 139 ? -4.336 -2.801 -11.711 1 94.12 139 ILE A CA 1
ATOM 1012 C C . ILE A 1 139 ? -4.27 -1.279 -11.805 1 94.12 139 ILE A C 1
ATOM 1014 O O . ILE A 1 139 ? -4.535 -0.576 -10.828 1 94.12 139 ILE A O 1
ATOM 1018 N N . GLY A 1 140 ? -3.955 -0.805 -12.969 1 95.25 140 GLY A N 1
ATOM 1019 C CA . GLY A 1 140 ? -3.92 0.633 -13.18 1 95.25 140 GLY A CA 1
ATOM 1020 C C . GLY A 1 140 ? -5.238 1.314 -12.875 1 95.25 140 GLY A C 1
ATOM 1021 O O . GLY A 1 140 ? -5.27 2.359 -12.219 1 95.25 140 GLY A O 1
ATOM 1022 N N . MET A 1 141 ? -6.266 0.754 -13.336 1 94.81 141 MET A N 1
ATOM 1023 C CA . MET A 1 141 ? -7.59 1.292 -13.055 1 94.81 141 MET A CA 1
ATOM 1024 C C . MET A 1 141 ? -7.871 1.293 -11.555 1 94.81 141 MET A C 1
ATOM 1026 O O . MET A 1 141 ? -8.414 2.262 -11.023 1 94.81 141 MET A O 1
ATOM 1030 N N . SER A 1 142 ? -7.562 0.247 -10.969 1 95.06 142 SER A N 1
ATOM 1031 C CA . SER A 1 142 ? -7.77 0.149 -9.523 1 95.06 142 SER A CA 1
ATOM 1032 C C . SER A 1 142 ? -6.945 1.19 -8.773 1 95.06 142 SER A C 1
ATOM 1034 O O . SER A 1 142 ? -7.395 1.742 -7.77 1 95.06 142 SER A O 1
ATOM 1036 N N . MET A 1 143 ? -5.766 1.418 -9.266 1 97.19 143 MET A N 1
ATOM 1037 C CA . MET A 1 143 ? -4.91 2.422 -8.641 1 97.19 143 MET A CA 1
ATOM 1038 C C . MET A 1 143 ? -5.543 3.807 -8.727 1 97.19 143 MET A C 1
ATOM 1040 O O . MET A 1 143 ? -5.543 4.559 -7.75 1 97.19 143 MET A O 1
ATOM 1044 N N . LEU A 1 144 ? -6.098 4.066 -9.828 1 96.38 144 LEU A N 1
ATOM 1045 C CA . LEU A 1 144 ? -6.746 5.355 -10.016 1 96.38 144 LEU A CA 1
ATOM 1046 C C . LEU A 1 144 ? -7.996 5.465 -9.156 1 96.38 144 LEU A C 1
ATOM 1048 O O . LEU A 1 144 ? -8.25 6.516 -8.555 1 96.38 144 LEU A O 1
ATOM 1052 N N . VAL A 1 145 ? -8.695 4.426 -9.109 1 95.88 145 VAL A N 1
ATOM 1053 C CA . VAL A 1 145 ? -9.883 4.395 -8.258 1 95.88 145 VAL A CA 1
ATOM 1054 C C . VAL A 1 145 ? -9.477 4.605 -6.801 1 95.88 145 VAL A C 1
ATOM 1056 O O . VAL A 1 145 ? -10.18 5.277 -6.047 1 95.88 145 VAL A O 1
ATOM 1059 N N . GLY A 1 146 ? -8.391 4.043 -6.402 1 96.12 146 GLY A N 1
ATOM 1060 C CA . GLY A 1 146 ? -7.898 4.207 -5.043 1 96.12 146 GLY A CA 1
ATOM 1061 C C . GLY A 1 146 ? -7.602 5.652 -4.688 1 96.12 146 GLY A C 1
ATOM 1062 O O . GLY A 1 146 ? -7.973 6.117 -3.607 1 96.12 146 GLY A O 1
ATOM 1063 N N . VAL A 1 147 ? -7.062 6.344 -5.609 1 96.25 147 VAL A N 1
ATOM 1064 C CA . VAL A 1 147 ? -6.656 7.723 -5.352 1 96.25 147 VAL A CA 1
ATOM 1065 C C . VAL A 1 147 ? -7.871 8.641 -5.43 1 96.25 147 VAL A C 1
ATOM 1067 O O . VAL A 1 147 ? -8.148 9.391 -4.492 1 96.25 147 VAL A O 1
ATOM 1070 N N . TRP A 1 148 ? -8.648 8.469 -6.398 1 96.25 148 TRP A N 1
ATOM 1071 C CA . TRP A 1 148 ? -9.625 9.508 -6.719 1 96.25 148 TRP A CA 1
ATOM 1072 C C . TRP A 1 148 ? -10.984 9.172 -6.117 1 96.25 148 TRP A C 1
ATOM 1074 O O . TRP A 1 148 ? -11.734 10.07 -5.719 1 96.25 148 TRP A O 1
ATOM 1084 N N . TYR A 1 149 ? -11.336 7.957 -6.125 1 95.12 149 TYR A N 1
ATOM 1085 C CA . TYR A 1 149 ? -12.648 7.559 -5.613 1 95.12 149 TYR A CA 1
ATOM 1086 C C . TYR A 1 149 ? -12.578 7.242 -4.125 1 95.12 149 TYR A C 1
ATOM 1088 O O . TYR A 1 149 ? -13.344 7.805 -3.332 1 95.12 149 TYR A O 1
ATOM 1096 N N . VAL A 1 150 ? -11.664 6.406 -3.756 1 93.38 150 VAL A N 1
ATOM 1097 C CA . VAL A 1 150 ? -11.602 5.98 -2.361 1 93.38 150 VAL A CA 1
ATOM 1098 C C . VAL A 1 150 ? -10.844 7.02 -1.537 1 93.38 150 VAL A C 1
ATOM 1100 O O . VAL A 1 150 ? -11.25 7.352 -0.422 1 93.38 150 VAL A O 1
ATOM 1103 N N . GLY A 1 151 ? -9.734 7.531 -2.037 1 93.56 151 GLY A N 1
ATOM 1104 C CA . GLY A 1 151 ? -8.977 8.547 -1.332 1 93.56 151 GLY A CA 1
ATOM 1105 C C . GLY A 1 151 ? -9.664 9.898 -1.311 1 93.56 151 GLY A C 1
ATOM 1106 O O . GLY A 1 151 ? -10.367 10.227 -0.353 1 93.56 151 GLY A O 1
ATOM 1107 N N . ALA A 1 152 ? -9.578 10.609 -2.359 1 92.75 152 ALA A N 1
ATOM 1108 C CA . ALA A 1 152 ? -10.148 11.953 -2.457 1 92.75 152 ALA A CA 1
ATOM 1109 C C . ALA A 1 152 ? -11.664 11.922 -2.324 1 92.75 152 ALA A C 1
ATOM 1111 O O . ALA A 1 152 ? -12.258 12.82 -1.724 1 92.75 152 ALA A O 1
ATOM 1112 N N . GLY A 1 153 ? -12.258 10.93 -2.844 1 93.06 153 GLY A N 1
ATOM 1113 C CA . GLY A 1 153 ? -13.711 10.82 -2.797 1 93.06 153 GLY A CA 1
ATOM 1114 C C . GLY A 1 153 ? -14.25 10.688 -1.387 1 93.06 153 GLY A C 1
ATOM 1115 O O . GLY A 1 153 ? -15.25 11.328 -1.039 1 93.06 153 GLY A O 1
ATOM 1116 N N . VAL A 1 154 ? -13.672 9.82 -0.622 1 91.88 154 VAL A N 1
ATOM 1117 C CA . VAL A 1 154 ? -14.102 9.664 0.763 1 91.88 154 VAL A CA 1
ATOM 1118 C C . VAL A 1 154 ? -13.977 10.992 1.5 1 91.88 154 VAL A C 1
ATOM 1120 O O . VAL A 1 154 ? -14.82 11.336 2.332 1 91.88 154 VAL A O 1
ATOM 1123 N N . ASP A 1 155 ? -12.898 11.703 1.186 1 90.12 155 ASP A N 1
ATOM 1124 C CA . ASP A 1 155 ? -12.688 13 1.816 1 90.12 155 ASP A CA 1
ATOM 1125 C C . ASP A 1 155 ? -13.82 13.969 1.473 1 90.12 155 ASP A C 1
ATOM 1127 O O . ASP A 1 155 ? -14.328 14.672 2.348 1 90.12 155 ASP A O 1
ATOM 1131 N N . VAL A 1 156 ? -14.164 14.055 0.247 1 90.5 156 VAL A N 1
ATOM 1132 C CA . VAL A 1 156 ? -15.242 14.93 -0.203 1 90.5 156 VAL A CA 1
ATOM 1133 C C . VAL A 1 156 ? -16.562 14.484 0.433 1 90.5 156 VAL A C 1
ATOM 1135 O O . VAL A 1 156 ? -17.344 15.32 0.879 1 90.5 156 VAL A O 1
ATOM 1138 N N . PHE A 1 157 ? -16.828 13.258 0.417 1 93.12 157 PHE A N 1
ATOM 1139 C CA . PHE A 1 157 ? -18.031 12.688 1.007 1 93.12 157 PHE A CA 1
ATOM 1140 C C . PHE A 1 157 ? -18.141 13.047 2.486 1 93.12 157 PHE A C 1
ATOM 1142 O O . PHE A 1 157 ? -19.203 13.453 2.963 1 93.12 157 PHE A O 1
ATOM 1149 N N . GLN A 1 158 ? -17.062 12.836 3.15 1 91.06 158 GLN A N 1
ATOM 1150 C CA . GLN A 1 158 ? -17.031 13.141 4.578 1 91.06 158 GLN A C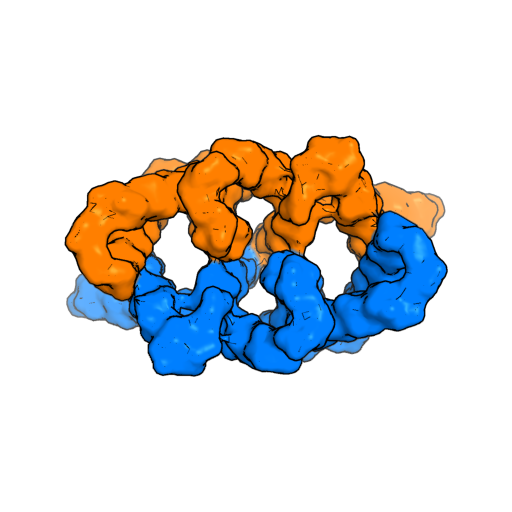A 1
ATOM 1151 C C . GLN A 1 158 ? -17.328 14.609 4.832 1 91.06 158 GLN A C 1
ATOM 1153 O O . GLN A 1 158 ? -18.109 14.945 5.727 1 91.06 158 GLN A O 1
ATOM 1158 N N . LYS A 1 159 ? -16.703 15.469 4.121 1 90.69 159 LYS A N 1
ATOM 1159 C CA . LYS A 1 159 ? -16.891 16.906 4.281 1 90.69 159 LYS A CA 1
ATOM 1160 C C . LYS A 1 159 ? -18.344 17.297 3.988 1 90.69 159 LYS A C 1
ATOM 1162 O O . LYS A 1 159 ? -18.906 18.156 4.668 1 90.69 159 LYS A O 1
ATOM 1167 N N . ALA A 1 160 ? -18.859 16.703 3.006 1 92.88 160 ALA A N 1
ATOM 1168 C CA . ALA A 1 160 ? -20.266 16.969 2.672 1 92.88 160 ALA A CA 1
ATOM 1169 C C . ALA A 1 160 ? -21.188 16.547 3.816 1 92.88 160 ALA A C 1
ATOM 1171 O O . ALA A 1 160 ? -22.141 17.266 4.141 1 92.88 160 ALA A O 1
ATOM 1172 N N . LEU A 1 161 ? -20.969 15.414 4.391 1 91.94 161 LEU A N 1
ATOM 1173 C CA . LEU A 1 161 ? -21.781 14.93 5.512 1 91.94 161 LEU A CA 1
ATOM 1174 C C . LEU A 1 161 ? -21.625 15.852 6.719 1 91.94 161 LEU A C 1
ATOM 1176 O O . LEU A 1 161 ? -22.609 16.141 7.402 1 91.94 161 LEU A O 1
ATOM 1180 N N . LEU A 1 162 ? -20.438 16.219 6.965 1 91.62 162 LEU A N 1
ATOM 1181 C CA . LEU A 1 162 ? -20.188 17.109 8.102 1 91.62 162 LEU A CA 1
ATOM 1182 C C . LEU A 1 162 ? -20.891 18.453 7.914 1 91.62 162 LEU A C 1
ATOM 1184 O O . LEU A 1 162 ? -21.406 19.016 8.875 1 91.62 162 LEU A O 1
ATOM 1188 N N . ARG A 1 163 ? -20.859 18.953 6.691 1 92 163 ARG A N 1
ATOM 1189 C CA . ARG A 1 163 ? -21.578 20.188 6.398 1 92 163 ARG A CA 1
ATOM 1190 C C . ARG A 1 163 ? -23.078 20.047 6.66 1 92 163 ARG A C 1
ATOM 1192 O O . ARG A 1 163 ? -23.719 20.953 7.176 1 92 163 ARG A O 1
ATOM 1199 N N . ARG A 1 164 ? -23.562 18.953 6.371 1 90.69 164 ARG A N 1
ATOM 1200 C CA . ARG A 1 164 ? -24.984 18.688 6.574 1 90.69 164 ARG A CA 1
ATOM 1201 C C . ARG A 1 164 ? -25.312 18.531 8.055 1 90.69 164 ARG A C 1
ATOM 1203 O O . ARG A 1 164 ? -26.375 18.953 8.516 1 90.69 164 ARG A O 1
ATOM 1210 N N . LEU A 1 165 ? -24.453 17.891 8.758 1 88.19 165 LEU A N 1
ATOM 1211 C CA . LEU A 1 165 ? -24.656 17.656 10.18 1 88.19 165 LEU A CA 1
ATOM 1212 C C . LEU A 1 165 ? -24.5 18.953 10.977 1 88.19 165 LEU A C 1
ATOM 1214 O O . LEU A 1 165 ? -25.125 19.125 12.023 1 88.19 165 LEU A O 1
ATOM 1218 N N . ASN A 1 166 ? -23.547 19.766 10.547 1 86.12 166 ASN A N 1
ATOM 1219 C CA . ASN A 1 166 ? -23.281 21.016 11.258 1 86.12 166 ASN A CA 1
ATOM 1220 C C . ASN A 1 166 ? -24.188 22.141 10.797 1 86.12 166 ASN A C 1
ATOM 1222 O O . ASN A 1 166 ? -24.266 23.188 11.438 1 86.12 166 ASN A O 1
ATOM 1226 N N . GLY A 1 167 ? -24.719 22.078 9.57 1 69.81 167 GLY A N 1
ATOM 1227 C CA . GLY A 1 167 ? -25.688 23.094 9.18 1 69.81 167 GLY A CA 1
ATOM 1228 C C . GLY A 1 167 ? -27.094 22.797 9.664 1 69.81 167 GLY A C 1
ATOM 1229 O O . GLY A 1 167 ? -27.344 21.734 10.234 1 69.81 167 GLY A O 1
ATOM 1230 N N . MET B 1 1 ? 29.453 17.578 -5.418 1 72.81 1 MET B N 1
ATOM 1231 C CA . MET B 1 1 ? 28.078 17.141 -5.633 1 72.81 1 MET B CA 1
ATOM 1232 C C . MET B 1 1 ? 27.109 17.953 -4.773 1 72.81 1 MET B C 1
ATOM 1234 O O . MET B 1 1 ? 27.391 18.219 -3.602 1 72.81 1 MET B O 1
ATOM 1238 N N . SER B 1 2 ? 26.047 18.453 -5.359 1 85.44 2 SER B N 1
ATOM 1239 C CA . SER B 1 2 ? 25.078 19.25 -4.613 1 85.44 2 SER B CA 1
ATOM 1240 C C . SER B 1 2 ? 24.391 18.422 -3.535 1 85.44 2 SER B C 1
ATOM 1242 O O . SER B 1 2 ? 24.391 17.188 -3.604 1 85.44 2 SER B O 1
ATOM 1244 N N . GLU B 1 3 ? 24.031 19.016 -2.514 1 85.75 3 GLU B N 1
ATOM 1245 C CA . GLU B 1 3 ? 23.359 18.359 -1.402 1 85.75 3 GLU B CA 1
ATOM 1246 C C . GLU B 1 3 ? 22.141 17.578 -1.885 1 85.75 3 GLU B C 1
ATOM 1248 O O . GLU B 1 3 ? 21.859 16.484 -1.383 1 85.75 3 GLU B O 1
ATOM 1253 N N . THR B 1 4 ? 21.516 18.062 -2.832 1 86.12 4 THR B N 1
ATOM 1254 C CA . THR B 1 4 ? 20.328 17.406 -3.383 1 86.12 4 THR B CA 1
ATOM 1255 C C . THR B 1 4 ? 20.703 16.078 -4.039 1 86.12 4 THR B C 1
ATOM 1257 O O . THR B 1 4 ? 20.016 15.078 -3.842 1 86.12 4 THR B O 1
ATOM 1260 N N . TRP B 1 5 ? 21.75 16.109 -4.73 1 89.5 5 TRP B N 1
ATOM 1261 C CA . TRP B 1 5 ? 22.172 14.906 -5.422 1 89.5 5 TRP B CA 1
ATOM 1262 C C . TRP B 1 5 ? 22.734 13.883 -4.441 1 89.5 5 TRP B C 1
ATOM 1264 O O . TRP B 1 5 ? 22.547 12.68 -4.605 1 89.5 5 TRP B O 1
ATOM 1274 N N . LYS B 1 6 ? 23.391 14.367 -3.473 1 91.38 6 LYS B N 1
ATOM 1275 C CA . LYS B 1 6 ? 23.875 13.461 -2.439 1 91.38 6 LYS B CA 1
ATOM 1276 C C . LYS B 1 6 ? 22.719 12.734 -1.759 1 91.38 6 LYS B C 1
ATOM 1278 O O . LYS B 1 6 ? 22.781 11.516 -1.564 1 91.38 6 LYS B O 1
ATOM 1283 N N . ASN B 1 7 ? 21.734 13.508 -1.429 1 89.88 7 ASN B N 1
ATOM 1284 C CA . ASN B 1 7 ? 20.547 12.93 -0.796 1 89.88 7 ASN B CA 1
ATOM 1285 C C . ASN B 1 7 ? 19.844 11.93 -1.716 1 89.88 7 ASN B C 1
ATOM 1287 O O . ASN B 1 7 ? 19.453 10.844 -1.28 1 89.88 7 ASN B O 1
ATOM 1291 N N . THR B 1 8 ? 19.781 12.305 -2.941 1 90.94 8 THR B N 1
ATOM 1292 C CA . THR B 1 8 ? 19.094 11.461 -3.916 1 90.94 8 THR B CA 1
ATOM 1293 C C . THR B 1 8 ? 19.875 10.164 -4.148 1 90.94 8 THR B C 1
ATOM 1295 O O . THR B 1 8 ? 19.281 9.078 -4.145 1 90.94 8 THR B O 1
ATOM 1298 N N . LEU B 1 9 ? 21.109 10.242 -4.297 1 92.62 9 LEU B N 1
ATOM 1299 C CA . LEU B 1 9 ? 21.938 9.078 -4.621 1 92.62 9 LEU B CA 1
ATOM 1300 C C . LEU B 1 9 ? 22.031 8.141 -3.424 1 92.62 9 LEU B C 1
ATOM 1302 O O . LEU B 1 9 ? 22.031 6.918 -3.588 1 92.62 9 LEU B O 1
ATOM 1306 N N . THR B 1 10 ? 22.078 8.656 -2.303 1 92.56 10 THR B N 1
ATOM 1307 C CA . THR B 1 10 ? 22.141 7.801 -1.119 1 92.56 10 THR B CA 1
ATOM 1308 C C . THR B 1 10 ? 20.797 7.121 -0.88 1 92.56 10 THR B C 1
ATOM 1310 O O . THR B 1 10 ? 20.75 5.949 -0.496 1 92.56 10 THR B O 1
ATOM 1313 N N . LEU B 1 11 ? 19.781 7.859 -1.025 1 89.25 11 LEU B N 1
ATOM 1314 C CA . LEU B 1 11 ? 18.453 7.258 -0.941 1 89.25 11 LEU B CA 1
ATOM 1315 C C . LEU B 1 11 ? 18.281 6.172 -2 1 89.25 11 LEU B C 1
ATOM 1317 O O . LEU B 1 11 ? 17.781 5.086 -1.705 1 89.25 11 LEU B O 1
ATOM 1321 N N . ALA B 1 12 ? 18.703 6.508 -3.172 1 92.94 12 ALA B N 1
ATOM 1322 C CA . ALA B 1 12 ? 18.609 5.551 -4.273 1 92.94 12 ALA B CA 1
ATOM 1323 C C . ALA B 1 12 ? 19.391 4.277 -3.949 1 92.94 12 ALA B C 1
ATOM 1325 O O . ALA B 1 12 ? 18.922 3.17 -4.211 1 92.94 12 ALA B O 1
ATOM 1326 N N . LEU B 1 13 ? 20.5 4.418 -3.418 1 93.31 13 LEU B N 1
ATOM 1327 C CA . LEU B 1 13 ? 21.312 3.26 -3.059 1 93.31 13 LEU B CA 1
ATOM 1328 C C . LEU B 1 13 ? 20.625 2.439 -1.965 1 93.31 13 LEU B C 1
ATOM 1330 O O . LEU B 1 13 ? 20.656 1.207 -2.002 1 93.31 13 LEU B O 1
ATOM 1334 N N . GLY B 1 14 ? 20.156 3.137 -0.982 1 92.19 14 GLY B N 1
ATOM 1335 C CA . GLY B 1 14 ? 19.438 2.436 0.069 1 92.19 14 GLY B CA 1
ATOM 1336 C C . GLY B 1 14 ? 18.266 1.633 -0.448 1 92.19 14 GLY B C 1
ATOM 1337 O O . GLY B 1 14 ? 18.094 0.46 -0.104 1 92.19 14 GLY B O 1
ATOM 1338 N N . ILE B 1 15 ? 17.469 2.217 -1.265 1 91 15 ILE B N 1
ATOM 1339 C CA . ILE B 1 15 ? 16.297 1.573 -1.836 1 91 15 ILE B CA 1
ATOM 1340 C C . ILE B 1 15 ? 16.719 0.466 -2.795 1 91 15 ILE B C 1
ATOM 1342 O O . ILE B 1 15 ? 16.094 -0.595 -2.852 1 91 15 ILE B O 1
ATOM 1346 N N . ALA B 1 16 ? 17.766 0.687 -3.508 1 92.19 16 ALA B N 1
ATOM 1347 C CA . ALA B 1 16 ? 18.25 -0.277 -4.492 1 92.19 16 ALA B CA 1
ATOM 1348 C C . ALA B 1 16 ? 18.859 -1.498 -3.809 1 92.19 16 ALA B C 1
ATOM 1350 O O . ALA B 1 16 ? 18.875 -2.594 -4.375 1 92.19 16 ALA B O 1
ATOM 1351 N N . LEU B 1 17 ? 19.25 -1.359 -2.633 1 93.56 17 LEU B N 1
ATOM 1352 C CA . LEU B 1 17 ? 20 -2.438 -2 1 93.56 17 LEU B CA 1
ATOM 1353 C C . LEU B 1 17 ? 19.141 -3.18 -0.985 1 93.56 17 LEU B C 1
ATOM 1355 O O . LEU B 1 17 ? 19.016 -4.406 -1.054 1 93.56 17 LEU B O 1
ATOM 1359 N N . LEU B 1 18 ? 18.516 -2.527 -0.12 1 93.75 18 LEU B N 1
ATOM 1360 C CA . LEU B 1 18 ? 17.922 -3.158 1.047 1 93.75 18 LEU B CA 1
ATOM 1361 C C . LEU B 1 18 ? 16.656 -3.932 0.655 1 93.75 18 LEU B C 1
ATOM 1363 O O . LEU B 1 18 ? 16.531 -5.113 0.989 1 93.75 18 LEU B O 1
ATOM 1367 N N . PRO B 1 19 ? 15.734 -3.309 -0.028 1 91.69 19 PRO B N 1
ATOM 1368 C CA . PRO B 1 19 ? 14.531 -4.07 -0.399 1 91.69 19 PRO B CA 1
ATOM 1369 C C . PRO B 1 19 ? 14.859 -5.297 -1.25 1 91.69 19 PRO B C 1
ATOM 1371 O O . PRO B 1 19 ? 14.359 -6.391 -0.976 1 91.69 19 PRO B O 1
ATOM 1374 N N . PRO B 1 20 ? 15.742 -5.203 -2.215 1 91.94 20 PRO B N 1
ATOM 1375 C CA . PRO B 1 20 ? 16.078 -6.387 -3.012 1 91.94 20 PRO B CA 1
ATOM 1376 C C . PRO B 1 20 ? 16.75 -7.48 -2.186 1 91.94 20 PRO B C 1
ATOM 1378 O O . PRO B 1 20 ? 16.562 -8.672 -2.451 1 91.94 20 PRO B O 1
ATOM 1381 N N . LEU B 1 21 ? 17.562 -7.137 -1.287 1 92.81 21 LEU B N 1
ATOM 1382 C CA . LEU B 1 21 ? 18.156 -8.133 -0.401 1 92.81 21 LEU B CA 1
ATOM 1383 C C . LEU B 1 21 ? 17.078 -8.914 0.341 1 92.81 21 LEU B C 1
ATOM 1385 O O . LEU B 1 21 ? 17.172 -10.133 0.487 1 92.81 21 LEU B O 1
ATOM 1389 N N . TRP B 1 22 ? 16.109 -8.227 0.789 1 92.5 22 TRP B N 1
ATOM 1390 C CA . TRP B 1 22 ? 14.977 -8.898 1.422 1 92.5 22 TRP B CA 1
ATOM 1391 C C . TRP B 1 22 ? 14.234 -9.766 0.419 1 92.5 22 TRP B C 1
ATOM 1393 O O . TRP B 1 22 ? 13.836 -10.891 0.737 1 92.5 22 TRP B O 1
ATOM 1403 N N . ALA B 1 23 ? 14.031 -9.312 -0.746 1 88.19 23 ALA B N 1
ATOM 1404 C CA . ALA B 1 23 ? 13.281 -10.047 -1.766 1 88.19 23 ALA B CA 1
ATOM 1405 C C . ALA B 1 23 ? 13.945 -11.383 -2.07 1 88.19 23 ALA B C 1
ATOM 1407 O O . ALA B 1 23 ? 13.266 -12.391 -2.273 1 88.19 23 ALA B O 1
ATOM 1408 N N . VAL B 1 24 ? 15.227 -11.391 -2.082 1 88.56 24 VAL B N 1
ATOM 1409 C CA . VAL B 1 24 ? 15.977 -12.609 -2.396 1 88.56 24 VAL B CA 1
ATOM 1410 C C . VAL B 1 24 ? 16.047 -13.5 -1.164 1 88.56 24 VAL B C 1
ATOM 1412 O O . VAL B 1 24 ? 16.016 -14.734 -1.279 1 88.56 24 VAL B O 1
ATOM 1415 N N . ALA B 1 25 ? 16.109 -12.953 0.006 1 90.44 25 ALA B N 1
ATOM 1416 C CA . ALA B 1 25 ? 16.266 -13.719 1.244 1 90.44 25 ALA B CA 1
ATOM 1417 C C . ALA B 1 25 ? 14.93 -14.305 1.695 1 90.44 25 ALA B C 1
ATOM 1419 O O . ALA B 1 25 ? 14.898 -15.375 2.305 1 90.44 25 ALA B O 1
ATOM 1420 N N . ALA B 1 26 ? 13.867 -13.688 1.433 1 89.19 26 ALA B N 1
ATOM 1421 C CA . ALA B 1 26 ? 12.539 -14.008 1.966 1 89.19 26 ALA B CA 1
ATOM 1422 C C . ALA B 1 26 ? 12.141 -15.438 1.617 1 89.19 26 ALA B C 1
ATOM 1424 O O . ALA B 1 26 ? 11.742 -16.203 2.494 1 89.19 26 ALA B O 1
ATOM 1425 N N . PRO B 1 27 ? 12.336 -15.852 0.366 1 84.5 27 PRO B N 1
ATOM 1426 C CA . PRO B 1 27 ? 11.93 -17.219 0.032 1 84.5 27 PRO B CA 1
ATOM 1427 C C . PRO B 1 27 ? 12.75 -18.266 0.771 1 84.5 27 PRO B C 1
ATOM 1429 O O . PRO B 1 27 ? 12.25 -19.359 1.049 1 84.5 27 PRO B O 1
ATOM 1432 N N . HIS B 1 28 ? 13.953 -17.953 1.061 1 87.75 28 HIS B N 1
ATOM 1433 C CA . HIS B 1 28 ? 14.828 -18.906 1.725 1 87.75 28 HIS B CA 1
ATOM 1434 C C . HIS B 1 28 ? 14.406 -19.125 3.172 1 87.75 28 HIS B C 1
ATOM 1436 O O . HIS B 1 28 ? 14.805 -20.125 3.795 1 87.75 28 HIS B O 1
ATOM 1442 N N . ILE B 1 29 ? 13.602 -18.297 3.684 1 87.69 29 ILE B N 1
ATOM 1443 C CA . ILE B 1 29 ? 13.117 -18.5 5.043 1 87.69 29 ILE B CA 1
ATOM 1444 C C . ILE B 1 29 ? 11.617 -18.797 5.016 1 87.69 29 ILE B C 1
ATOM 1446 O O . ILE B 1 29 ? 10.922 -18.578 6.008 1 87.69 29 ILE B O 1
ATOM 1450 N N . GLY B 1 30 ? 11.109 -19.078 3.836 1 82.12 30 GLY B N 1
ATOM 1451 C CA . GLY B 1 30 ? 9.742 -19.547 3.699 1 82.12 30 GLY B CA 1
ATOM 1452 C C . GLY B 1 30 ? 8.742 -18.422 3.525 1 82.12 30 GLY B C 1
ATOM 1453 O O . GLY B 1 30 ? 7.543 -18.609 3.754 1 82.12 30 GLY B O 1
ATOM 1454 N N . VAL B 1 31 ? 9.133 -17.266 3.213 1 83.75 31 VAL B N 1
ATOM 1455 C CA . VAL B 1 31 ? 8.234 -16.125 3.006 1 83.75 31 VAL B CA 1
ATOM 1456 C C . VAL B 1 31 ? 8.062 -15.867 1.51 1 83.75 31 VAL B C 1
ATOM 1458 O O . VAL B 1 31 ? 8.984 -15.383 0.85 1 83.75 31 VAL B O 1
ATOM 1461 N N . ALA B 1 32 ? 6.898 -16.125 1.047 1 79.88 32 ALA B N 1
ATOM 1462 C CA . ALA B 1 32 ? 6.609 -15.969 -0.375 1 79.88 32 ALA B CA 1
ATOM 1463 C C . ALA B 1 32 ? 6.008 -14.594 -0.659 1 79.88 32 ALA B C 1
ATOM 1465 O O . ALA B 1 32 ? 5.828 -14.219 -1.818 1 79.88 32 ALA B O 1
ATOM 1466 N N . THR B 1 33 ? 5.781 -13.828 0.344 1 83.31 33 THR B N 1
ATOM 1467 C CA . THR B 1 33 ? 5.105 -12.547 0.202 1 83.31 33 THR B CA 1
ATOM 1468 C C . THR B 1 33 ? 6.07 -11.391 0.467 1 83.31 33 THR B C 1
ATOM 1470 O O . THR B 1 33 ? 5.723 -10.43 1.146 1 83.31 33 THR B O 1
ATOM 1473 N N . GLY B 1 34 ? 7.227 -11.477 -0.084 1 83.69 34 GLY B N 1
ATOM 1474 C CA . GLY B 1 34 ? 8.266 -10.492 0.207 1 83.69 34 GLY B CA 1
ATOM 1475 C C . GLY B 1 34 ? 7.938 -9.109 -0.315 1 83.69 34 GLY B C 1
ATOM 1476 O O . GLY B 1 34 ? 8.344 -8.109 0.277 1 83.69 34 GLY B O 1
ATOM 1477 N N . ALA B 1 35 ? 7.156 -9.031 -1.388 1 85.75 35 ALA B N 1
ATOM 1478 C CA . ALA B 1 35 ? 6.828 -7.75 -2.01 1 85.75 35 ALA B CA 1
ATOM 1479 C C . ALA B 1 35 ? 5.949 -6.902 -1.094 1 85.75 35 ALA B C 1
ATOM 1481 O O . ALA B 1 35 ? 5.914 -5.676 -1.215 1 85.75 35 ALA B O 1
ATOM 1482 N N . VAL B 1 36 ? 5.262 -7.527 -0.157 1 91.62 36 VAL B N 1
ATOM 1483 C CA . VAL B 1 36 ? 4.406 -6.848 0.808 1 91.62 36 VAL B CA 1
ATOM 1484 C C . VAL B 1 36 ? 5.23 -5.867 1.634 1 91.62 36 VAL B C 1
ATOM 1486 O O . VAL B 1 36 ? 4.75 -4.789 1.994 1 91.62 36 VAL B O 1
ATOM 1489 N N . ALA B 1 37 ? 6.453 -6.199 1.847 1 94.06 37 ALA B N 1
ATOM 1490 C CA . ALA B 1 37 ? 7.336 -5.352 2.639 1 94.06 37 ALA B CA 1
ATOM 1491 C C . ALA B 1 37 ? 7.52 -3.984 1.981 1 94.06 37 ALA B C 1
ATOM 1493 O O . ALA B 1 37 ? 7.508 -2.955 2.66 1 94.06 37 ALA B O 1
ATOM 1494 N N . LEU B 1 38 ? 7.59 -4.004 0.731 1 91.56 38 LEU B N 1
ATOM 1495 C CA . LEU B 1 38 ? 7.809 -2.754 0.014 1 91.56 38 LEU B CA 1
ATOM 1496 C C . LEU B 1 38 ? 6.562 -1.878 0.057 1 91.56 38 LEU B C 1
ATOM 1498 O O . LEU B 1 38 ? 6.66 -0.65 0.127 1 91.56 38 LEU B O 1
ATOM 1502 N N . ILE B 1 39 ? 5.434 -2.459 -0.034 1 93.5 39 ILE B N 1
ATOM 1503 C CA . ILE B 1 39 ? 4.184 -1.71 0.067 1 93.5 39 ILE B CA 1
ATOM 1504 C C . ILE B 1 39 ? 4.094 -1.037 1.435 1 93.5 39 ILE B C 1
ATOM 1506 O O . ILE B 1 39 ? 3.816 0.161 1.526 1 93.5 39 ILE B O 1
ATOM 1510 N N . CYS B 1 40 ? 4.383 -1.796 2.455 1 95.31 40 CYS B N 1
ATOM 1511 C CA . CYS B 1 40 ? 4.312 -1.273 3.814 1 95.31 40 CYS B CA 1
ATOM 1512 C C . CYS B 1 40 ? 5.355 -0.186 4.039 1 95.31 40 CYS B C 1
ATOM 1514 O O . CYS B 1 40 ? 5.098 0.795 4.738 1 95.31 40 CYS B O 1
ATOM 1516 N N . ALA B 1 41 ? 6.512 -0.407 3.488 1 94.06 41 ALA B N 1
ATOM 1517 C CA . ALA B 1 41 ? 7.539 0.628 3.57 1 94.06 41 ALA B CA 1
ATOM 1518 C C . ALA B 1 41 ? 7.062 1.927 2.928 1 94.06 41 ALA B C 1
ATOM 1520 O O . ALA B 1 41 ? 7.352 3.018 3.428 1 94.06 41 ALA B O 1
ATOM 1521 N N . GLY B 1 42 ? 6.434 1.765 1.841 1 90.69 42 GLY B N 1
ATOM 1522 C CA . GLY B 1 42 ? 5.895 2.941 1.179 1 90.69 42 GLY B CA 1
ATOM 1523 C C . GLY B 1 42 ? 4.957 3.746 2.059 1 90.69 42 GLY B C 1
ATOM 1524 O O . GLY B 1 42 ? 5.043 4.973 2.107 1 90.69 42 GLY B O 1
ATOM 1525 N N . LEU B 1 43 ? 4.098 3.059 2.686 1 93.06 43 LEU B N 1
ATOM 1526 C CA . LEU B 1 43 ? 3.17 3.746 3.58 1 93.06 43 LEU B CA 1
ATOM 1527 C C . LEU B 1 43 ? 3.92 4.422 4.723 1 93.06 43 LEU B C 1
ATOM 1529 O O . LEU B 1 43 ? 3.604 5.555 5.094 1 93.06 43 LEU B O 1
ATOM 1533 N N . TYR B 1 44 ? 4.918 3.791 5.246 1 93.12 44 TYR B N 1
ATOM 1534 C CA . TYR B 1 44 ? 5.723 4.34 6.332 1 93.12 44 TYR B CA 1
ATOM 1535 C C . TYR B 1 44 ? 6.422 5.621 5.895 1 93.12 44 TYR B C 1
ATOM 1537 O O . TYR B 1 44 ? 6.379 6.629 6.605 1 93.12 44 TYR B O 1
ATOM 1545 N N . VAL B 1 45 ? 7 5.582 4.777 1 89.31 45 VAL B N 1
ATOM 1546 C CA . VAL B 1 45 ? 7.766 6.719 4.273 1 89.31 45 VAL B CA 1
ATOM 1547 C C . VAL B 1 45 ? 6.82 7.879 3.961 1 89.31 45 VAL B C 1
ATOM 1549 O O . VAL B 1 45 ? 7.152 9.039 4.215 1 89.31 45 VAL B O 1
ATOM 1552 N N . THR B 1 46 ? 5.676 7.562 3.436 1 89.31 46 THR B N 1
ATOM 1553 C CA . THR B 1 46 ? 4.699 8.594 3.096 1 89.31 46 THR B CA 1
ATOM 1554 C C . THR B 1 46 ? 4.176 9.281 4.352 1 89.31 46 THR B C 1
ATOM 1556 O O . THR B 1 46 ? 3.738 10.43 4.301 1 89.31 46 THR B O 1
ATOM 1559 N N . ASN B 1 47 ? 4.215 8.555 5.422 1 90 47 ASN B N 1
ATOM 1560 C CA . ASN B 1 47 ? 3.811 9.133 6.703 1 90 47 ASN B CA 1
ATOM 1561 C C . ASN B 1 47 ? 4.891 10.047 7.27 1 90 47 ASN B C 1
ATOM 1563 O O . ASN B 1 47 ? 4.762 10.539 8.391 1 90 47 ASN B O 1
ATOM 1567 N N . GLY B 1 48 ? 5.953 10.289 6.57 1 84.44 48 GLY B N 1
ATOM 1568 C CA . GLY B 1 48 ? 6.973 11.242 6.98 1 84.44 48 GLY B CA 1
ATOM 1569 C C . GLY B 1 48 ? 8.211 10.57 7.555 1 84.44 48 GLY B C 1
ATOM 1570 O O . GLY B 1 48 ? 9.023 11.227 8.219 1 84.44 48 GLY B O 1
ATOM 1571 N N . ASN B 1 49 ? 8.234 9.273 7.438 1 86.25 49 ASN B N 1
ATOM 1572 C CA . ASN B 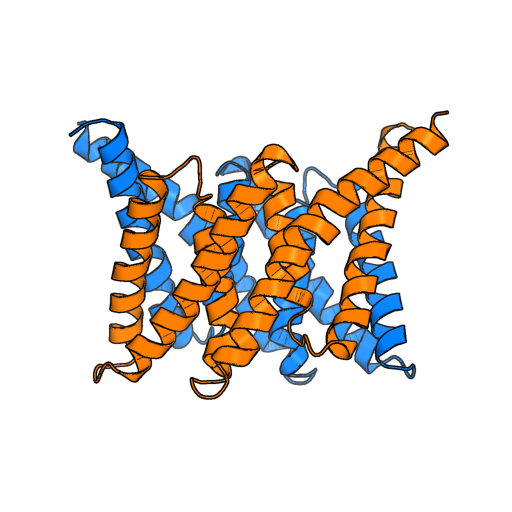1 49 ? 9.414 8.523 7.859 1 86.25 49 ASN B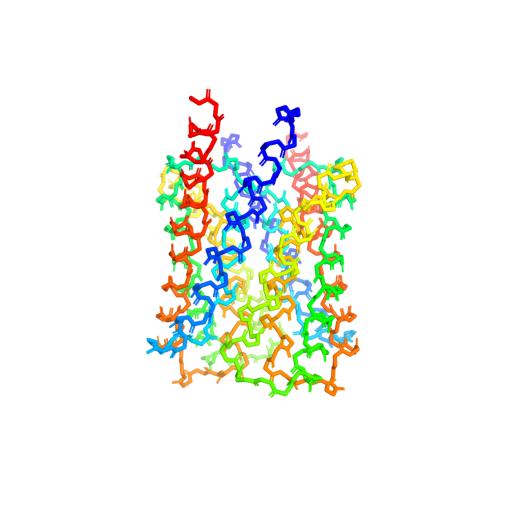 CA 1
ATOM 1573 C C . ASN B 1 49 ? 9.727 8.75 9.336 1 86.25 49 ASN B C 1
ATOM 1575 O O . ASN B 1 49 ? 10.875 8.961 9.711 1 86.25 49 ASN B O 1
ATOM 1579 N N . ARG B 1 50 ? 8.812 8.828 10.156 1 88.06 50 ARG B N 1
ATOM 1580 C CA . ARG B 1 50 ? 9 9.07 11.586 1 88.06 50 ARG B CA 1
ATOM 1581 C C . ARG B 1 50 ? 9.078 7.754 12.352 1 88.06 50 ARG B C 1
ATOM 1583 O O . ARG B 1 50 ? 8.086 7.031 12.453 1 88.06 50 ARG B O 1
ATOM 1590 N N . VAL B 1 51 ? 10.18 7.492 13.016 1 89.44 51 VAL B N 1
ATOM 1591 C CA . VAL B 1 51 ? 10.406 6.25 13.75 1 89.44 51 VAL B CA 1
ATOM 1592 C C . VAL B 1 51 ? 9.453 6.176 14.945 1 89.44 51 VAL B C 1
ATOM 1594 O O . VAL B 1 51 ? 9.039 5.086 15.344 1 89.44 51 VAL B O 1
ATOM 1597 N N . SER B 1 52 ? 9.07 7.305 15.438 1 89.44 52 SER B N 1
ATOM 1598 C CA . SER B 1 52 ? 8.156 7.363 16.562 1 89.44 52 SER B CA 1
ATOM 1599 C C . SER B 1 52 ? 6.801 6.75 16.219 1 89.44 52 SER B C 1
ATOM 1601 O O . SER B 1 52 ? 6.07 6.305 17.109 1 89.44 52 SER B O 1
ATOM 1603 N N . ASP B 1 53 ? 6.508 6.676 14.961 1 93.62 53 ASP B N 1
ATOM 1604 C CA . ASP B 1 53 ? 5.215 6.152 14.531 1 93.62 53 ASP B CA 1
ATOM 1605 C C . ASP B 1 53 ? 5.332 4.695 14.086 1 93.62 53 ASP B C 1
ATOM 1607 O O . ASP B 1 53 ? 4.328 4.055 13.766 1 93.62 53 ASP B O 1
ATOM 1611 N N . ALA B 1 54 ? 6.516 4.164 14.086 1 94.5 54 ALA B N 1
ATOM 1612 C CA . ALA B 1 54 ? 6.77 2.842 13.516 1 94.5 54 ALA B CA 1
ATOM 1613 C C . ALA B 1 54 ? 5.988 1.764 14.266 1 94.5 54 ALA B C 1
ATOM 1615 O O . ALA B 1 54 ? 5.438 0.848 13.648 1 94.5 54 ALA B O 1
ATOM 1616 N N . ALA B 1 55 ? 5.973 1.839 15.516 1 95.25 55 ALA B N 1
ATOM 1617 C CA . ALA B 1 55 ? 5.289 0.834 16.328 1 95.25 55 ALA B CA 1
ATOM 1618 C C . ALA B 1 55 ? 3.783 0.853 16.062 1 95.25 55 ALA B C 1
ATOM 1620 O O . ALA B 1 55 ? 3.168 -0.198 15.867 1 95.25 55 ALA B O 1
ATOM 1621 N N . ARG B 1 56 ? 3.238 2.035 16.062 1 95.69 56 ARG B N 1
ATOM 1622 C CA . ARG B 1 56 ? 1.8 2.141 15.836 1 95.69 56 ARG B CA 1
ATOM 1623 C C . ARG B 1 56 ? 1.435 1.704 14.422 1 95.69 56 ARG B C 1
ATOM 1625 O O . ARG B 1 56 ? 0.375 1.114 14.203 1 95.69 56 ARG B O 1
ATOM 1632 N N . ILE B 1 57 ? 2.252 2.025 13.508 1 96.38 57 ILE B N 1
ATOM 1633 C CA . ILE B 1 57 ? 2.047 1.61 12.125 1 96.38 57 ILE B CA 1
ATOM 1634 C C . ILE B 1 57 ? 2.129 0.089 12.023 1 96.38 57 ILE B C 1
ATOM 1636 O O . ILE B 1 57 ? 1.31 -0.541 11.352 1 96.38 57 ILE B O 1
ATOM 1640 N N . SER B 1 58 ? 3.064 -0.475 12.742 1 97.5 58 SER B N 1
ATOM 1641 C CA . SER B 1 58 ? 3.209 -1.927 12.766 1 97.5 58 SER B CA 1
ATOM 1642 C C . SER B 1 58 ? 1.975 -2.598 13.352 1 97.5 58 SER B C 1
ATOM 1644 O O . SER B 1 58 ? 1.486 -3.594 12.82 1 97.5 58 SER B O 1
ATOM 1646 N N . VAL B 1 59 ? 1.53 -2.059 14.383 1 97.44 59 VAL B N 1
ATOM 1647 C CA . VAL B 1 59 ? 0.327 -2.596 15.008 1 97.44 59 VAL B CA 1
ATOM 1648 C C . VAL B 1 59 ? -0.846 -2.51 14.039 1 97.44 59 VAL B C 1
ATOM 1650 O O . VAL B 1 59 ? -1.635 -3.451 13.922 1 97.44 59 VAL B O 1
ATOM 1653 N N . GLY B 1 60 ? -0.949 -1.421 13.398 1 97.06 60 GLY B N 1
ATOM 1654 C CA . GLY B 1 60 ? -1.987 -1.267 12.391 1 97.06 60 GLY B CA 1
ATOM 1655 C C . GLY B 1 60 ? -1.934 -2.33 11.312 1 97.06 60 GLY B C 1
ATOM 1656 O O . GLY B 1 60 ? -2.953 -2.939 10.984 1 97.06 60 GLY B O 1
ATOM 1657 N N . PHE B 1 61 ? -0.797 -2.572 10.82 1 97.62 61 PHE B N 1
ATOM 1658 C CA . PHE B 1 61 ? -0.622 -3.566 9.773 1 97.62 61 PHE B CA 1
ATOM 1659 C C . PHE B 1 61 ? -0.981 -4.957 10.273 1 97.62 61 PHE B C 1
ATOM 1661 O O . PHE B 1 61 ? -1.657 -5.723 9.578 1 97.62 61 PHE B O 1
ATOM 1668 N N . LEU B 1 62 ? -0.542 -5.254 11.438 1 97.44 62 LEU B N 1
ATOM 1669 C CA . LEU B 1 62 ? -0.795 -6.582 11.992 1 97.44 62 LEU B CA 1
ATOM 1670 C C . LEU B 1 62 ? -2.281 -6.781 12.273 1 97.44 62 LEU B C 1
ATOM 1672 O O . LEU B 1 62 ? -2.824 -7.859 12.023 1 97.44 62 LEU B O 1
ATOM 1676 N N . LEU B 1 63 ? -2.895 -5.801 12.758 1 97.38 63 LEU B N 1
ATOM 1677 C CA . LEU B 1 63 ? -4.34 -5.863 12.945 1 97.38 63 LEU B CA 1
ATOM 1678 C C . LEU B 1 63 ? -5.055 -6.02 11.609 1 97.38 63 LEU B C 1
ATOM 1680 O O . LEU B 1 63 ? -6.047 -6.75 11.516 1 97.38 63 LEU B O 1
ATOM 1684 N N . GLY B 1 64 ? -4.555 -5.289 10.641 1 96.81 64 GLY B N 1
ATOM 1685 C CA . GLY B 1 64 ? -5.105 -5.445 9.305 1 96.81 64 GLY B CA 1
ATOM 1686 C C . GLY B 1 64 ? -5.016 -6.871 8.789 1 96.81 64 GLY B C 1
ATOM 1687 O O . GLY B 1 64 ? -5.973 -7.391 8.211 1 96.81 64 GLY B O 1
ATOM 1688 N N . ASP B 1 65 ? -3.898 -7.402 9.023 1 96.5 65 ASP B N 1
ATOM 1689 C CA . ASP B 1 65 ? -3.693 -8.789 8.609 1 96.5 65 ASP B CA 1
ATOM 1690 C C . ASP B 1 65 ? -4.68 -9.719 9.312 1 96.5 65 ASP B C 1
ATOM 1692 O O . ASP B 1 65 ? -5.285 -10.586 8.68 1 96.5 65 ASP B O 1
ATOM 1696 N N . ALA B 1 66 ? -4.852 -9.562 10.586 1 95.69 66 ALA B N 1
ATOM 1697 C CA . ALA B 1 66 ? -5.82 -10.352 11.352 1 95.69 66 ALA B CA 1
ATOM 1698 C C . ALA B 1 66 ? -7.238 -10.117 10.836 1 95.69 66 ALA B C 1
ATOM 1700 O O . ALA B 1 66 ? -8.047 -11.047 10.773 1 95.69 66 ALA B O 1
ATOM 1701 N N . TRP B 1 67 ? -7.508 -8.922 10.492 1 96.12 67 TRP B N 1
ATOM 1702 C CA . TRP B 1 67 ? -8.812 -8.539 9.953 1 96.12 67 TRP B CA 1
ATOM 1703 C C . TRP B 1 67 ? -9.078 -9.25 8.633 1 96.12 67 TRP B C 1
ATOM 1705 O O . TRP B 1 67 ? -10.227 -9.594 8.32 1 96.12 67 TRP B O 1
ATOM 1715 N N . ALA B 1 68 ? -8.055 -9.391 7.859 1 94.25 68 ALA B N 1
ATOM 1716 C CA . ALA B 1 68 ? -8.195 -10.109 6.594 1 94.25 68 ALA B CA 1
ATOM 1717 C C . ALA B 1 68 ? -8.539 -11.57 6.828 1 94.25 68 ALA B C 1
ATOM 1719 O O . ALA B 1 68 ? -9.43 -12.117 6.172 1 94.25 68 ALA B O 1
ATOM 1720 N N . VAL B 1 69 ? -7.867 -12.195 7.758 1 93.31 69 VAL B N 1
ATOM 1721 C CA . VAL B 1 69 ? -8.148 -13.586 8.102 1 93.31 69 VAL B CA 1
ATOM 1722 C C . VAL B 1 69 ? -9.602 -13.719 8.57 1 93.31 69 VAL B C 1
ATOM 1724 O O . VAL B 1 69 ? -10.328 -14.602 8.117 1 93.31 69 VAL B O 1
ATOM 1727 N N . LEU B 1 70 ? -9.961 -12.805 9.43 1 93.31 70 LEU B N 1
ATOM 1728 C CA . LEU B 1 70 ? -11.328 -12.805 9.945 1 93.31 70 LEU B CA 1
ATOM 1729 C C . LEU B 1 70 ? -12.336 -12.656 8.82 1 93.31 70 LEU B C 1
ATOM 1731 O O . LEU B 1 70 ? -13.344 -13.375 8.781 1 93.31 70 LEU B O 1
ATOM 1735 N N . ALA B 1 71 ? -12.133 -11.75 7.949 1 91.69 71 ALA B N 1
ATOM 1736 C CA . ALA B 1 71 ? -13.047 -11.5 6.832 1 91.69 71 ALA B CA 1
ATOM 1737 C C . ALA B 1 71 ? -13.203 -12.75 5.969 1 91.69 71 ALA B C 1
ATOM 1739 O O . ALA B 1 71 ? -14.32 -13.117 5.598 1 91.69 71 ALA B O 1
ATOM 1740 N N . ILE B 1 72 ? -12.133 -13.398 5.648 1 89.38 72 ILE B N 1
ATOM 1741 C CA . ILE B 1 72 ? -12.164 -14.57 4.781 1 89.38 72 ILE B CA 1
ATOM 1742 C C . ILE B 1 72 ? -12.891 -15.719 5.48 1 89.38 72 ILE B C 1
ATOM 1744 O O . ILE B 1 72 ? -13.695 -16.422 4.863 1 89.38 72 ILE B O 1
ATOM 1748 N N . LEU B 1 73 ? -12.617 -15.875 6.781 1 89.56 73 LEU B N 1
ATOM 1749 C CA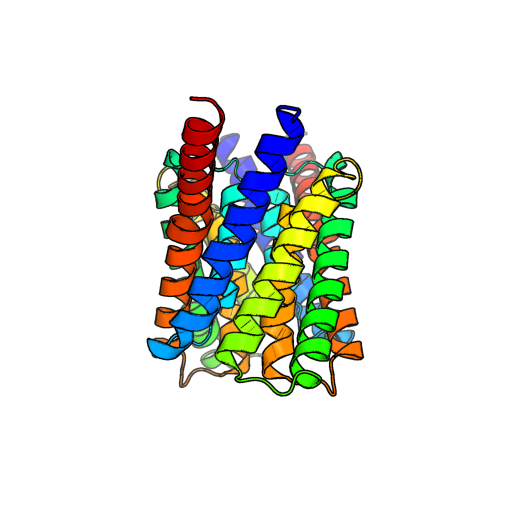 . LEU B 1 73 ? -13.289 -16.906 7.555 1 89.56 73 LEU B CA 1
ATOM 1750 C C . LEU B 1 73 ? -14.789 -16.656 7.625 1 89.56 73 LEU B C 1
ATOM 1752 O O . LEU B 1 73 ? -15.594 -17.578 7.488 1 89.56 73 LEU B O 1
ATOM 1756 N N . LEU B 1 74 ? -15.172 -15.438 7.832 1 90 74 LEU B N 1
ATOM 1757 C CA . LEU B 1 74 ? -16.578 -15.078 7.914 1 90 74 LEU B CA 1
ATOM 1758 C C . LEU B 1 74 ? -17.266 -15.234 6.559 1 90 74 LEU B C 1
ATOM 1760 O O . LEU B 1 74 ? -18.422 -15.641 6.488 1 90 74 LEU B O 1
ATOM 1764 N N . MET B 1 75 ? -16.594 -14.922 5.523 1 84.94 75 MET B N 1
ATOM 1765 C CA . MET B 1 75 ? -17.156 -15.086 4.18 1 84.94 75 MET B CA 1
ATOM 1766 C C . MET B 1 75 ? -17.422 -16.547 3.871 1 84.94 75 MET B C 1
ATOM 1768 O O . MET B 1 75 ? -18.391 -16.891 3.207 1 84.94 75 MET B O 1
ATOM 1772 N N . ALA B 1 76 ? -16.562 -17.359 4.305 1 83.94 76 ALA B N 1
ATOM 1773 C CA . ALA B 1 76 ? -16.719 -18.781 4.082 1 83.94 76 ALA B CA 1
ATOM 1774 C C . ALA B 1 76 ? -17.891 -19.344 4.879 1 83.94 76 ALA B C 1
ATOM 1776 O O . ALA B 1 76 ? -18.531 -20.312 4.473 1 83.94 76 ALA B O 1
ATOM 1777 N N . TRP B 1 77 ? -18.141 -18.672 5.941 1 85.69 77 TRP B N 1
ATOM 1778 C CA . TRP B 1 77 ? -19.203 -19.141 6.836 1 85.69 77 TRP B CA 1
ATOM 1779 C C . TRP B 1 77 ? -20.562 -18.609 6.398 1 85.69 77 TRP B C 1
ATOM 1781 O O . TRP B 1 77 ? -21.594 -19.188 6.73 1 85.69 77 TRP B O 1
ATOM 1791 N N . MET B 1 78 ? -20.656 -17.562 5.684 1 85.06 78 MET B N 1
ATOM 1792 C CA . MET B 1 78 ? -21.906 -16.906 5.324 1 85.06 78 MET B CA 1
ATOM 1793 C C . MET B 1 78 ? -22.531 -17.562 4.09 1 85.06 78 MET B C 1
ATOM 1795 O O . MET B 1 78 ? -21.844 -17.781 3.092 1 85.06 78 MET B O 1
ATOM 1799 N N . PRO B 1 79 ? -23.781 -17.891 4.172 1 84.94 79 PRO B N 1
ATOM 1800 C CA . PRO B 1 79 ? -24.484 -18.547 3.072 1 84.94 79 PRO B CA 1
ATOM 1801 C C . PRO B 1 79 ? -25.156 -17.562 2.125 1 84.94 79 PRO B C 1
ATOM 1803 O O . PRO B 1 79 ? -26.25 -17.828 1.61 1 84.94 79 PRO B O 1
ATOM 1806 N N . LEU B 1 80 ? -24.656 -16.406 1.961 1 85.69 80 LEU B N 1
ATOM 1807 C CA . LEU B 1 80 ? -25.234 -15.375 1.103 1 85.69 80 LEU B CA 1
ATOM 1808 C C . LEU B 1 80 ? -24.516 -15.312 -0.238 1 85.69 80 LEU B C 1
ATOM 1810 O O . LEU B 1 80 ? -23.547 -16.047 -0.465 1 85.69 80 LEU B O 1
ATOM 1814 N N . ASN B 1 81 ? -25.141 -14.516 -1.084 1 86.69 81 ASN B N 1
ATOM 1815 C CA . ASN B 1 81 ? -24.484 -14.242 -2.357 1 86.69 81 ASN B CA 1
ATOM 1816 C C . ASN B 1 81 ? -23.125 -13.578 -2.152 1 86.69 81 ASN B C 1
ATOM 1818 O O . ASN B 1 81 ? -22.953 -12.766 -1.242 1 86.69 81 ASN B O 1
ATOM 1822 N N . GLU B 1 82 ? -22.219 -13.938 -3.01 1 81.88 82 GLU B N 1
ATOM 1823 C CA . GLU B 1 82 ? -20.828 -13.5 -2.859 1 81.88 82 GLU B CA 1
ATOM 1824 C C . GLU B 1 82 ? -20.734 -11.977 -2.826 1 81.88 82 GLU B C 1
ATOM 1826 O O . GLU B 1 82 ? -20 -11.414 -2.006 1 81.88 82 GLU B O 1
ATOM 1831 N N . SER B 1 83 ? -21.469 -11.305 -3.705 1 85.5 83 SER B N 1
ATOM 1832 C CA . SER B 1 83 ? -21.422 -9.852 -3.783 1 85.5 83 SER B CA 1
ATOM 1833 C C . SER B 1 83 ? -21.984 -9.211 -2.52 1 85.5 83 SER B C 1
ATOM 1835 O O . SER B 1 83 ? -21.391 -8.266 -1.984 1 85.5 83 SER B O 1
ATOM 1837 N N . LEU B 1 84 ? -23.016 -9.672 -2.047 1 88.12 84 LEU B N 1
ATOM 1838 C CA . LEU B 1 84 ? -23.656 -9.133 -0.852 1 88.12 84 LEU B CA 1
ATOM 1839 C C . LEU B 1 84 ? -22.812 -9.422 0.389 1 88.12 84 LEU B C 1
ATOM 1841 O O . LEU B 1 84 ? -22.688 -8.57 1.272 1 88.12 84 LEU B O 1
ATOM 1845 N N . GLU B 1 85 ? -22.328 -10.578 0.413 1 88.31 85 GLU B N 1
ATOM 1846 C CA . GLU B 1 85 ? -21.469 -10.953 1.534 1 88.31 85 GLU B CA 1
ATOM 1847 C C . GLU B 1 85 ? -20.25 -10.047 1.622 1 88.31 85 GLU B C 1
ATOM 1849 O O . GLU B 1 85 ? -19.891 -9.578 2.705 1 88.31 85 GLU B O 1
ATOM 1854 N N . THR B 1 86 ? -19.703 -9.938 0.469 1 86.5 86 THR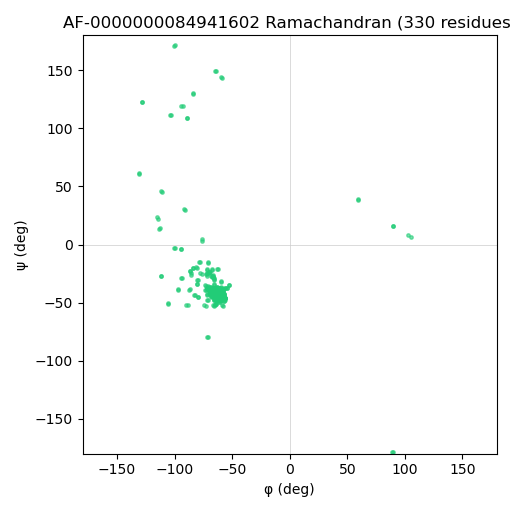 B N 1
ATOM 1855 C CA . THR B 1 86 ? -18.516 -9.078 0.419 1 86.5 86 THR B CA 1
ATOM 1856 C C . THR B 1 86 ? -18.859 -7.66 0.871 1 86.5 86 THR B C 1
ATOM 1858 O O . THR B 1 86 ? -18.141 -7.066 1.676 1 86.5 86 THR B O 1
ATOM 1861 N N . PHE B 1 87 ? -19.922 -7.176 0.448 1 91.25 87 PHE B N 1
ATOM 1862 C CA . PHE B 1 87 ? -20.328 -5.816 0.792 1 91.25 87 PHE B CA 1
ATOM 1863 C C . PHE B 1 87 ? -20.578 -5.688 2.291 1 91.25 87 PHE B C 1
ATOM 1865 O O . PHE B 1 87 ? -20.031 -4.785 2.939 1 91.25 87 PHE B O 1
ATOM 1872 N N . ILE B 1 88 ? -21.328 -6.52 2.82 1 91.5 88 ILE B N 1
ATOM 1873 C CA . ILE B 1 88 ? -21.719 -6.445 4.227 1 91.5 88 ILE B CA 1
ATOM 1874 C C . ILE B 1 88 ? -20.469 -6.586 5.109 1 91.5 88 ILE B C 1
ATOM 1876 O O . ILE B 1 88 ? -20.297 -5.828 6.066 1 91.5 88 ILE B O 1
ATOM 1880 N N . LEU B 1 89 ? -19.719 -7.473 4.781 1 91.5 89 LEU B N 1
ATOM 1881 C CA . LEU B 1 89 ? -18.531 -7.723 5.594 1 91.5 89 LEU B CA 1
ATOM 1882 C C . LEU B 1 89 ? -17.578 -6.531 5.539 1 91.5 89 LEU B C 1
ATOM 1884 O O . LEU B 1 89 ? -17.078 -6.086 6.574 1 91.5 89 LEU B O 1
ATOM 1888 N N . LEU B 1 90 ? -17.344 -6.047 4.375 1 91.62 90 LEU B N 1
ATOM 1889 C CA . LEU B 1 90 ? -16.438 -4.906 4.238 1 91.62 90 LEU B CA 1
ATOM 1890 C C . LEU B 1 90 ? -17.031 -3.666 4.895 1 91.62 90 LEU B C 1
ATOM 1892 O O . LEU B 1 90 ? -16.312 -2.859 5.48 1 91.62 90 LEU B O 1
ATOM 1896 N N . PHE B 1 91 ? -18.281 -3.58 4.809 1 94.38 91 PHE B N 1
ATOM 1897 C CA . PHE B 1 91 ? -18.984 -2.455 5.418 1 94.38 91 PHE B CA 1
ATOM 1898 C C . PHE B 1 91 ? -18.844 -2.492 6.934 1 94.38 91 PHE B C 1
ATOM 1900 O O . PHE B 1 91 ? -18.422 -1.512 7.551 1 94.38 91 PHE B O 1
ATOM 1907 N N . VAL B 1 92 ? -19.156 -3.602 7.469 1 95.06 92 VAL B N 1
ATOM 1908 C CA . VAL B 1 92 ? -19.188 -3.729 8.922 1 95.06 92 VAL B CA 1
ATOM 1909 C C . VAL B 1 92 ? -17.766 -3.699 9.477 1 95.06 92 VAL B C 1
ATOM 1911 O O . VAL B 1 92 ? -17.453 -2.926 10.391 1 95.06 92 VAL B O 1
ATOM 1914 N N . LEU B 1 93 ? -16.922 -4.445 8.906 1 95.88 93 LEU B N 1
ATOM 1915 C CA . LEU B 1 93 ? -15.562 -4.543 9.422 1 95.88 93 LEU B CA 1
ATOM 1916 C C . LEU B 1 93 ? -14.781 -3.254 9.164 1 95.88 93 LEU B C 1
ATOM 1918 O O . LEU B 1 93 ? -13.969 -2.838 9.992 1 95.88 93 LEU B O 1
ATOM 1922 N N . GLY B 1 94 ? -15.008 -2.672 8.039 1 94.31 94 GLY B N 1
ATOM 1923 C CA . GLY B 1 94 ? -14.375 -1.396 7.75 1 94.31 94 GLY B CA 1
ATOM 1924 C C . GLY B 1 94 ? -14.805 -0.292 8.703 1 94.31 94 GLY B C 1
ATOM 1925 O O . GLY B 1 94 ? -13.961 0.451 9.211 1 94.31 94 GLY B O 1
ATOM 1926 N N . GLY B 1 95 ? -16.094 -0.185 8.906 1 94.94 95 GLY B N 1
ATOM 1927 C CA . GLY B 1 95 ? -16.609 0.785 9.867 1 94.94 95 GLY B CA 1
ATOM 1928 C C . GLY B 1 95 ? -16.062 0.57 11.266 1 94.94 95 GLY B C 1
ATOM 1929 O O . GLY B 1 95 ? -15.648 1.522 11.93 1 94.94 95 GLY B O 1
ATOM 1930 N N . LEU B 1 96 ? -16.047 -0.655 11.641 1 95.75 96 LEU B N 1
ATOM 1931 C CA . LEU B 1 96 ? -15.547 -0.993 12.969 1 95.75 96 LEU B CA 1
ATOM 1932 C C . LEU B 1 96 ? -14.07 -0.64 13.109 1 95.75 96 LEU B C 1
ATOM 1934 O O . LEU B 1 96 ? -13.633 -0.161 14.156 1 95.75 96 LEU B O 1
ATOM 1938 N N . ALA B 1 97 ? -13.281 -0.929 12.094 1 95.62 97 ALA B N 1
ATOM 1939 C CA . ALA B 1 97 ? -11.859 -0.616 12.125 1 95.62 97 ALA B CA 1
ATOM 1940 C C . ALA B 1 97 ? -11.633 0.875 12.352 1 95.62 97 ALA B C 1
ATOM 1942 O O . ALA B 1 97 ? -10.773 1.265 13.148 1 95.62 97 ALA B O 1
ATOM 1943 N N . VAL B 1 98 ? -12.383 1.696 11.719 1 93.81 98 VAL B N 1
ATOM 1944 C CA . VAL B 1 98 ? -12.219 3.143 11.828 1 93.81 98 VAL B CA 1
ATOM 1945 C C . VAL B 1 98 ? -12.641 3.6 13.227 1 93.81 98 VAL B C 1
ATOM 1947 O O . VAL B 1 98 ? -11.945 4.402 13.852 1 93.81 98 VAL B O 1
ATOM 1950 N N . ILE B 1 99 ? -13.719 3.07 13.719 1 95.38 99 ILE B N 1
ATOM 1951 C CA . ILE B 1 99 ? -14.227 3.447 15.039 1 95.38 99 ILE B CA 1
ATOM 1952 C C . ILE B 1 99 ? -13.242 3.012 16.125 1 95.38 99 ILE B C 1
ATOM 1954 O O . ILE B 1 99 ? -12.875 3.807 16.984 1 95.38 99 ILE B O 1
ATOM 1958 N N . ILE B 1 100 ? -12.797 1.812 16.062 1 95.12 100 ILE B N 1
ATOM 1959 C CA . ILE B 1 100 ? -11.852 1.301 17.047 1 95.12 100 ILE B CA 1
ATOM 1960 C C . ILE B 1 100 ? -10.539 2.072 16.953 1 95.12 100 ILE B C 1
ATOM 1962 O O . ILE B 1 100 ? -9.945 2.426 17.984 1 95.12 100 ILE B O 1
ATOM 1966 N N . GLY B 1 101 ? -10.07 2.264 15.758 1 94.12 101 GLY B N 1
ATOM 1967 C CA . GLY B 1 101 ? -8.867 3.053 15.578 1 94.12 101 GLY B CA 1
ATOM 1968 C C . GLY B 1 101 ? -8.953 4.434 16.203 1 94.12 101 GLY B C 1
ATOM 1969 O O . GLY B 1 101 ? -7.969 4.945 16.734 1 94.12 101 GLY B O 1
ATOM 1970 N N . ALA B 1 102 ? -10.109 5.023 16.125 1 91.38 102 ALA B N 1
ATOM 1971 C CA . ALA B 1 102 ? -10.312 6.359 16.688 1 91.38 102 ALA B CA 1
ATOM 1972 C C . ALA B 1 102 ? -10.336 6.328 18.203 1 91.38 102 ALA B C 1
ATOM 1974 O O . ALA B 1 102 ? -10.047 7.332 18.859 1 91.38 102 ALA B O 1
ATOM 1975 N N . LEU B 1 103 ? -10.688 5.219 18.703 1 92.94 103 LEU B N 1
ATOM 1976 C CA . LEU B 1 103 ? -10.727 5.066 20.156 1 92.94 103 LEU B CA 1
ATOM 1977 C C . LEU B 1 103 ? -9.32 4.875 20.719 1 92.94 103 LEU B C 1
ATOM 1979 O O . LEU B 1 103 ? -9.055 5.203 21.875 1 92.94 103 LEU B O 1
ATOM 1983 N N . PHE B 1 104 ? -8.359 4.367 19.891 1 94.44 104 PHE B N 1
ATOM 1984 C CA . PHE B 1 104 ? -7 4.105 20.344 1 94.44 104 PHE B CA 1
ATOM 1985 C C . PHE B 1 104 ? -5.988 4.703 19.375 1 94.44 104 PHE B C 1
ATOM 1987 O O . PHE B 1 104 ? -5.102 3.998 18.875 1 94.44 104 PHE B O 1
ATOM 1994 N N . PRO B 1 105 ? -6.02 5.98 19.188 1 90.19 105 PRO B N 1
ATOM 1995 C CA . PRO B 1 105 ? -5.176 6.605 18.172 1 90.19 105 PRO B CA 1
ATOM 1996 C C . PRO B 1 105 ? -3.691 6.562 18.531 1 90.19 105 PRO B C 1
ATOM 1998 O O . PRO B 1 105 ? -2.836 6.664 17.656 1 90.19 105 PRO B O 1
ATOM 2001 N N . LYS B 1 106 ? -3.312 6.449 19.75 1 92.94 106 LYS B N 1
ATOM 2002 C CA . LYS B 1 106 ? -1.916 6.398 20.172 1 92.94 106 LYS B CA 1
ATOM 2003 C C . LYS B 1 106 ? -1.32 5.012 19.938 1 92.94 106 LYS B C 1
ATOM 2005 O O . LYS B 1 106 ? -0.099 4.855 19.906 1 92.94 106 LYS B O 1
ATOM 2010 N N . LEU B 1 107 ? -2.189 4.062 19.703 1 94.62 107 LEU B N 1
ATOM 2011 C CA . LEU B 1 107 ? -1.727 2.682 19.594 1 94.62 107 LEU B CA 1
ATOM 2012 C C . LEU B 1 107 ? -1.881 2.168 18.172 1 94.62 107 LEU B C 1
ATOM 2014 O O . LEU B 1 107 ? -1.137 1.283 17.75 1 94.62 107 LEU B O 1
ATOM 2018 N N . ILE B 1 108 ? -2.818 2.762 17.547 1 95.88 108 ILE B N 1
ATOM 2019 C CA . ILE B 1 108 ? -3.178 2.191 16.25 1 95.88 108 ILE B CA 1
ATOM 2020 C C . ILE B 1 108 ? -3.176 3.287 15.188 1 95.88 108 ILE B C 1
ATOM 2022 O O . ILE B 1 108 ? -3.824 4.324 15.352 1 95.88 108 ILE B O 1
ATOM 2026 N N . PHE B 1 109 ? -2.389 3.041 14.219 1 95.31 109 PHE B N 1
ATOM 2027 C CA . PHE B 1 109 ? -2.465 3.889 13.031 1 95.31 109 PHE B CA 1
ATOM 2028 C C . PHE B 1 109 ? -3.48 3.34 12.039 1 95.31 109 PHE B C 1
ATOM 2030 O O . PHE B 1 109 ? -3.182 2.406 11.289 1 95.31 109 PHE B O 1
ATOM 2037 N N . THR B 1 110 ? -4.562 3.965 11.875 1 93.81 110 THR B N 1
ATOM 2038 C CA . THR B 1 110 ? -5.738 3.428 11.195 1 93.81 110 THR B CA 1
ATOM 2039 C C . THR B 1 110 ? -5.465 3.244 9.703 1 93.81 110 THR B C 1
ATOM 2041 O O . THR B 1 110 ? -5.848 2.23 9.117 1 93.81 110 THR B O 1
ATOM 2044 N N . PRO B 1 111 ? -4.84 4.207 9.062 1 92.62 111 PRO B N 1
ATOM 2045 C CA . PRO B 1 111 ? -4.539 3.98 7.645 1 92.62 111 PRO B CA 1
ATOM 2046 C C . PRO B 1 111 ? -3.723 2.713 7.41 1 92.62 111 PRO B C 1
ATOM 2048 O O . PRO B 1 111 ? -3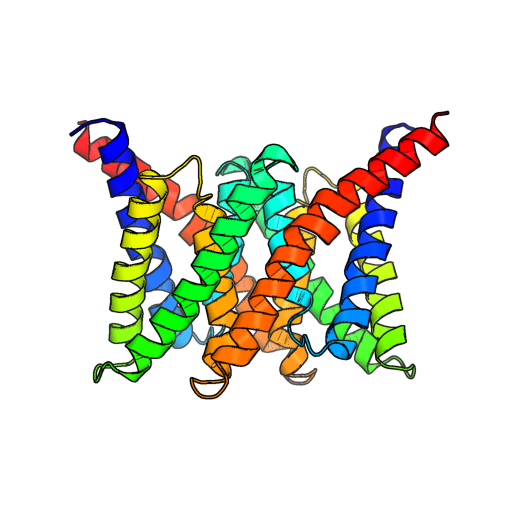.943 2.006 6.422 1 92.62 111 PRO B O 1
ATOM 2051 N N . ALA B 1 112 ? -2.809 2.422 8.281 1 96.12 112 ALA B N 1
ATOM 2052 C CA . ALA B 1 112 ? -2.025 1.194 8.18 1 96.12 112 ALA B CA 1
ATOM 2053 C C . ALA B 1 112 ? -2.904 -0.036 8.391 1 96.12 112 ALA B C 1
ATOM 2055 O O . ALA B 1 112 ? -2.707 -1.065 7.738 1 96.12 112 ALA B O 1
ATOM 2056 N N . TRP B 1 113 ? -3.801 0.057 9.273 1 97.06 113 TRP B N 1
ATOM 2057 C CA . TRP B 1 113 ? -4.742 -1.03 9.516 1 97.06 113 TRP B CA 1
ATOM 2058 C C . TRP B 1 113 ? -5.531 -1.361 8.258 1 97.06 113 TRP B C 1
ATOM 2060 O O . TRP B 1 113 ? -5.578 -2.52 7.832 1 97.06 113 TRP B O 1
ATOM 2070 N N . LEU B 1 114 ? -6.074 -0.394 7.727 1 94.5 114 LEU B N 1
ATOM 2071 C CA . LEU B 1 114 ? -6.891 -0.571 6.531 1 94.5 114 LEU B CA 1
ATOM 2072 C C . LEU B 1 114 ? -6.043 -1.04 5.355 1 94.5 114 LEU B C 1
ATOM 2074 O O . LEU B 1 114 ? -6.461 -1.909 4.59 1 94.5 114 LEU B O 1
ATOM 2078 N N . CYS B 1 115 ? -4.898 -0.469 5.242 1 94.5 115 CYS B N 1
ATOM 2079 C CA . CYS B 1 115 ? -3.973 -0.902 4.199 1 94.5 115 CYS B CA 1
ATOM 2080 C C . CYS B 1 115 ? -3.559 -2.354 4.41 1 94.5 115 CYS B C 1
ATOM 2082 O O . CYS B 1 115 ? -3.537 -3.139 3.459 1 94.5 115 CYS B O 1
ATOM 2084 N N . GLY B 1 116 ? -3.197 -2.672 5.598 1 96.12 116 GLY B N 1
ATOM 2085 C CA . GLY B 1 116 ? -2.85 -4.051 5.906 1 96.12 116 GLY B CA 1
ATOM 2086 C C . GLY B 1 116 ? -3.969 -5.027 5.609 1 96.12 116 GLY B C 1
ATOM 2087 O O . GLY B 1 116 ? -3.719 -6.137 5.125 1 96.12 116 GLY B O 1
ATOM 2088 N N . TRP B 1 117 ? -5.133 -4.641 5.91 1 95.88 117 TRP B N 1
ATOM 2089 C CA . TRP B 1 117 ? -6.312 -5.441 5.602 1 95.88 117 TRP B CA 1
ATOM 2090 C C . TRP B 1 117 ? -6.426 -5.684 4.098 1 95.88 117 TRP B C 1
ATOM 2092 O O . TRP B 1 117 ? -6.641 -6.816 3.66 1 95.88 117 TRP B O 1
ATOM 2102 N N . ALA B 1 118 ? -6.234 -4.648 3.344 1 93.31 118 ALA B N 1
ATOM 2103 C CA . ALA B 1 118 ? -6.309 -4.738 1.887 1 93.31 118 ALA B CA 1
ATOM 2104 C C . ALA B 1 118 ? -5.203 -5.633 1.335 1 93.31 118 ALA B C 1
ATOM 2106 O O . ALA B 1 118 ? -5.445 -6.441 0.433 1 93.31 118 ALA B O 1
ATOM 2107 N N . ILE B 1 119 ? -4.055 -5.488 1.847 1 93.94 119 ILE B N 1
ATOM 2108 C CA . ILE B 1 119 ? -2.926 -6.316 1.438 1 93.94 119 ILE B CA 1
ATOM 2109 C C . ILE B 1 119 ? -3.234 -7.785 1.727 1 93.94 119 ILE B C 1
ATOM 2111 O O . ILE B 1 119 ? -3.061 -8.648 0.86 1 93.94 119 ILE B O 1
ATOM 2115 N N . GLY B 1 120 ? -3.68 -8.023 2.943 1 93.12 120 GLY B N 1
ATOM 2116 C CA . GLY B 1 120 ? -4.031 -9.383 3.312 1 93.12 120 GLY B CA 1
ATOM 2117 C C . GLY B 1 120 ? -5.07 -10 2.398 1 93.12 120 GLY B C 1
ATOM 2118 O O . GLY B 1 120 ? -4.914 -11.133 1.947 1 93.12 120 GLY B O 1
ATOM 2119 N N . LEU B 1 121 ? -6.059 -9.289 2.131 1 90.06 121 LEU B N 1
ATOM 2120 C CA . LEU B 1 121 ? -7.109 -9.781 1.251 1 90.06 121 LEU B CA 1
ATOM 2121 C C . LEU B 1 121 ? -6.566 -10.039 -0.151 1 90.06 121 LEU B C 1
ATOM 2123 O O . LEU B 1 121 ? -6.918 -11.039 -0.783 1 90.06 121 LEU B O 1
ATOM 2127 N N . THR B 1 122 ? -5.789 -9.148 -0.586 1 86.94 122 THR B N 1
ATOM 2128 C CA . THR B 1 122 ? -5.227 -9.258 -1.928 1 86.94 122 THR B CA 1
ATOM 2129 C C . THR B 1 122 ? -4.391 -10.531 -2.059 1 86.94 122 THR B C 1
ATOM 2131 O O . THR B 1 122 ? -4.445 -11.211 -3.086 1 86.94 122 THR B O 1
ATOM 2134 N N . VAL B 1 123 ? -3.682 -10.844 -1.076 1 87 123 VAL B N 1
ATOM 2135 C CA . VAL B 1 123 ? -2.75 -11.969 -1.141 1 87 123 VAL B CA 1
ATOM 2136 C C . VAL B 1 123 ? -3.475 -13.258 -0.772 1 87 123 VAL B C 1
ATOM 2138 O O . VAL B 1 123 ? -3.285 -14.289 -1.422 1 87 123 VAL B O 1
ATOM 2141 N N . MET B 1 124 ? -4.371 -13.242 0.176 1 88.19 124 MET B N 1
ATOM 2142 C CA . MET B 1 124 ? -4.922 -14.469 0.742 1 88.19 124 MET B CA 1
ATOM 2143 C C . MET B 1 124 ? -6.227 -14.852 0.049 1 88.19 124 MET B C 1
ATOM 2145 O O . MET B 1 124 ? -6.586 -16.031 -0.007 1 88.19 124 MET B O 1
ATOM 2149 N N . ALA B 1 125 ? -6.93 -13.938 -0.425 1 81.75 125 ALA B N 1
ATOM 2150 C CA . ALA B 1 125 ? -8.258 -14.219 -0.965 1 81.75 125 ALA B CA 1
ATOM 2151 C C . ALA B 1 125 ? -8.188 -15.234 -2.1 1 81.75 125 ALA B C 1
ATOM 2153 O O . ALA B 1 125 ? -9.016 -16.141 -2.176 1 81.75 125 ALA B O 1
ATOM 2154 N N . PRO B 1 126 ? -7.215 -15.094 -2.996 1 78 126 PRO B N 1
ATOM 2155 C CA . PRO B 1 126 ? -7.141 -16.078 -4.078 1 78 126 PRO B CA 1
ATOM 2156 C C . PRO B 1 126 ? -6.699 -17.453 -3.596 1 78 126 PRO B C 1
ATOM 2158 O O . PRO B 1 126 ? -6.898 -18.453 -4.293 1 78 126 PRO B O 1
ATOM 2161 N N . CYS B 1 127 ? -6.023 -17.625 -2.521 1 76.69 127 CYS B N 1
ATOM 2162 C CA . CYS B 1 127 ? -5.461 -18.891 -2.043 1 76.69 127 CYS B CA 1
ATOM 2163 C C . CYS B 1 127 ? -6.5 -19.688 -1.266 1 76.69 127 CYS B C 1
ATOM 2165 O O . CYS B 1 127 ? -6.41 -20.922 -1.18 1 76.69 127 CYS B O 1
ATOM 2167 N N . GLY B 1 128 ? -7.504 -19.141 -0.786 1 70.06 128 GLY B N 1
ATOM 2168 C CA . GLY B 1 128 ? -8.539 -19.859 -0.07 1 70.06 128 GLY B CA 1
ATOM 2169 C C . GLY B 1 128 ? -8.273 -19.984 1.418 1 70.06 128 GLY B C 1
ATOM 2170 O O . GLY B 1 128 ? -7.188 -19.625 1.886 1 70.06 128 GLY B O 1
ATOM 2171 N N . ALA B 1 129 ? -9.125 -20.641 2.139 1 72.62 129 ALA B N 1
ATOM 2172 C CA . ALA B 1 129 ? -9.148 -20.703 3.598 1 72.62 129 ALA B CA 1
ATOM 2173 C C . ALA B 1 129 ? -8.141 -21.734 4.109 1 72.62 129 ALA B C 1
ATOM 2175 O O . ALA B 1 129 ? -7.629 -21.609 5.227 1 72.62 129 ALA B O 1
ATOM 2176 N N . ALA B 1 130 ? -7.727 -22.609 3.338 1 70.5 130 ALA B N 1
ATOM 2177 C CA . ALA B 1 130 ? -6.891 -23.719 3.793 1 70.5 130 ALA B CA 1
ATOM 2178 C C . ALA B 1 130 ? -5.477 -23.25 4.109 1 70.5 130 ALA B C 1
ATOM 2180 O O . ALA B 1 130 ? -4.797 -23.828 4.961 1 70.5 130 ALA B O 1
ATOM 2181 N N . GLN B 1 131 ? -4.977 -22.25 3.596 1 77.38 131 GLN B N 1
ATOM 2182 C CA . GLN B 1 131 ? -3.6 -21.828 3.797 1 77.38 131 GLN B CA 1
ATOM 2183 C C . GLN B 1 131 ? -3.545 -20.484 4.527 1 77.38 131 GLN B C 1
ATOM 2185 O O . GLN B 1 131 ? -2.492 -19.844 4.582 1 77.38 131 GLN B O 1
ATOM 2190 N N . LEU B 1 132 ? -4.508 -20.172 5.203 1 81.88 132 LEU B N 1
ATOM 2191 C CA . LEU B 1 132 ? -4.668 -18.844 5.797 1 81.88 132 LEU B CA 1
ATOM 2192 C C . LEU B 1 132 ? -3.662 -18.625 6.926 1 81.88 132 LEU B C 1
ATOM 2194 O O . LEU B 1 132 ? -3.012 -17.578 6.992 1 81.88 132 LEU B O 1
ATOM 2198 N N . GLY B 1 133 ? -3.455 -19.672 7.715 1 80.94 133 GLY B N 1
ATOM 2199 C CA . GLY B 1 133 ? -2.58 -19.5 8.867 1 80.94 133 GLY B CA 1
ATOM 2200 C C . GLY B 1 133 ? -1.139 -19.234 8.484 1 80.94 133 GLY B C 1
ATOM 2201 O O . GLY B 1 133 ? -0.553 -18.234 8.922 1 80.94 133 GLY B O 1
ATOM 2202 N N . SER B 1 134 ? -0.557 -20.031 7.672 1 86 134 SER B N 1
ATOM 2203 C CA . SER B 1 134 ? 0.836 -19.875 7.27 1 86 134 SER B CA 1
ATOM 2204 C C . SER B 1 134 ? 1.031 -18.594 6.461 1 86 134 SER B C 1
ATOM 2206 O O . SER B 1 134 ? 2.018 -17.875 6.648 1 86 134 SER B O 1
ATOM 2208 N N . LEU B 1 135 ? 0.095 -18.297 5.668 1 89.44 135 LEU B N 1
ATOM 2209 C CA . LEU B 1 135 ? 0.194 -17.109 4.816 1 89.44 135 LEU B CA 1
ATOM 2210 C C . LEU B 1 135 ? 0.083 -15.836 5.645 1 89.44 135 LEU B C 1
ATOM 2212 O O . LEU B 1 135 ? 0.787 -14.859 5.379 1 89.44 135 LEU B O 1
ATOM 2216 N N . SER B 1 136 ? -0.785 -15.93 6.594 1 91.94 136 SER B N 1
ATOM 2217 C CA . SER B 1 136 ? -0.961 -14.758 7.445 1 91.94 136 SER B CA 1
ATOM 2218 C C . SER B 1 136 ? 0.313 -14.445 8.227 1 91.94 136 SER B C 1
ATOM 2220 O O . SER B 1 136 ? 0.664 -13.273 8.398 1 91.94 136 SER B O 1
ATOM 2222 N N . ILE B 1 137 ? 0.995 -15.414 8.672 1 92.94 137 ILE B N 1
ATOM 2223 C CA . ILE B 1 137 ? 2.248 -15.227 9.391 1 92.94 137 ILE B CA 1
ATOM 2224 C C . ILE B 1 137 ? 3.303 -14.648 8.453 1 92.94 137 ILE B C 1
ATOM 2226 O O . ILE B 1 137 ? 4.039 -13.734 8.828 1 92.94 137 ILE B O 1
ATOM 2230 N N . GLN B 1 138 ? 3.371 -15.156 7.273 1 93.31 138 GLN B N 1
ATOM 2231 C CA . GLN B 1 138 ? 4.309 -14.648 6.277 1 93.31 138 GLN B CA 1
ATOM 2232 C C . GLN B 1 138 ? 4.043 -13.18 5.965 1 93.31 138 GLN B C 1
ATOM 2234 O O . GLN B 1 138 ? 4.977 -12.375 5.895 1 93.31 138 GLN B O 1
ATOM 2239 N N . ILE B 1 139 ? 2.807 -12.891 5.82 1 94.19 139 ILE B N 1
ATOM 2240 C CA . ILE B 1 139 ? 2.408 -11.523 5.508 1 94.19 139 ILE B CA 1
ATOM 2241 C C . ILE B 1 139 ? 2.756 -10.609 6.68 1 94.19 139 ILE B C 1
ATOM 2243 O O . ILE B 1 139 ? 3.328 -9.531 6.484 1 94.19 139 ILE B O 1
ATOM 2247 N N . GLY B 1 140 ? 2.445 -11.062 7.855 1 95.44 140 GLY B N 1
ATOM 2248 C CA . GLY B 1 140 ? 2.781 -10.281 9.039 1 95.44 140 GLY B CA 1
ATOM 2249 C C . GLY B 1 140 ? 4.266 -10 9.164 1 95.44 140 GLY B C 1
ATOM 2250 O O . GLY B 1 140 ? 4.664 -8.875 9.469 1 95.44 140 GLY B O 1
ATOM 2251 N N . MET B 1 141 ? 5.031 -10.969 8.938 1 95 141 MET B N 1
ATOM 2252 C CA . MET B 1 141 ? 6.48 -10.797 8.977 1 95 141 MET B CA 1
ATOM 2253 C C . MET B 1 141 ? 6.934 -9.797 7.918 1 95 141 MET B C 1
ATOM 2255 O O . MET B 1 141 ? 7.781 -8.938 8.188 1 95 141 MET B O 1
ATOM 2259 N N . SER B 1 142 ? 6.422 -9.953 6.797 1 95.12 142 SER B N 1
ATOM 2260 C CA . SER B 1 142 ? 6.77 -9.039 5.715 1 95.12 142 SER B CA 1
ATOM 2261 C C . SER B 1 142 ? 6.367 -7.605 6.055 1 95.12 142 SER B C 1
ATOM 2263 O O . SER B 1 142 ? 7.074 -6.656 5.707 1 95.12 142 SER B O 1
ATOM 2265 N N . MET B 1 143 ? 5.238 -7.48 6.695 1 97.25 143 MET B N 1
ATOM 2266 C CA . MET B 1 143 ? 4.781 -6.152 7.094 1 97.25 143 MET B CA 1
ATOM 2267 C C . MET B 1 143 ? 5.758 -5.512 8.07 1 97.25 143 MET B C 1
ATOM 2269 O O . MET B 1 143 ? 6.09 -4.332 7.941 1 97.25 143 MET B O 1
ATOM 2273 N N . LEU B 1 144 ? 6.219 -6.297 8.945 1 96.44 144 LEU B N 1
ATOM 2274 C CA . LEU B 1 144 ? 7.176 -5.793 9.93 1 96.44 144 LEU B CA 1
ATOM 2275 C C . LEU B 1 144 ? 8.508 -5.453 9.266 1 96.44 144 LEU B C 1
ATOM 2277 O O . LEU B 1 144 ? 9.117 -4.426 9.57 1 96.44 144 LEU B O 1
ATOM 2281 N N . VAL B 1 145 ? 8.891 -6.277 8.406 1 96 145 VAL B N 1
ATOM 2282 C CA . VAL B 1 145 ? 10.125 -6.023 7.66 1 96 145 VAL B CA 1
ATOM 2283 C C . VAL B 1 145 ? 9.977 -4.73 6.855 1 96 145 VAL B C 1
ATOM 2285 O O . VAL B 1 145 ? 10.93 -3.957 6.738 1 96 145 VAL B O 1
ATOM 2288 N N . GLY B 1 146 ? 8.836 -4.504 6.309 1 96.12 146 GLY B N 1
ATOM 2289 C CA . GLY B 1 146 ? 8.578 -3.289 5.555 1 96.12 146 GLY B CA 1
ATOM 2290 C C . GLY B 1 146 ? 8.742 -2.027 6.375 1 96.12 146 GLY B C 1
ATOM 2291 O O . GLY B 1 146 ? 9.359 -1.062 5.926 1 96.12 146 GLY B O 1
ATOM 2292 N N . VAL B 1 147 ? 8.305 -2.086 7.57 1 96.25 147 VAL B N 1
ATOM 2293 C CA . VAL B 1 147 ? 8.328 -0.904 8.422 1 96.25 147 VAL B CA 1
ATOM 2294 C C . VAL B 1 147 ? 9.734 -0.712 8.992 1 96.25 147 VAL B C 1
ATOM 2296 O O . VAL B 1 147 ? 10.328 0.361 8.859 1 96.25 147 VAL B O 1
ATOM 2299 N N . TRP B 1 148 ? 10.305 -1.734 9.438 1 96.25 148 TRP B N 1
ATOM 2300 C CA . TRP B 1 148 ? 11.492 -1.574 10.281 1 96.25 148 TRP B CA 1
ATOM 2301 C C . TRP B 1 148 ? 12.766 -1.734 9.461 1 96.25 148 TRP B C 1
ATOM 2303 O O . TRP B 1 148 ? 13.773 -1.076 9.734 1 96.25 148 TRP B O 1
ATOM 2313 N N . TYR B 1 149 ? 12.766 -2.621 8.57 1 95.19 149 TYR B N 1
ATOM 2314 C CA . TYR B 1 149 ? 13.961 -2.871 7.773 1 95.19 149 TYR B CA 1
ATOM 2315 C C . TYR B 1 149 ? 13.992 -1.983 6.535 1 95.19 149 TYR B C 1
ATOM 2317 O O . TYR B 1 149 ? 14.969 -1.264 6.305 1 95.19 149 TYR B O 1
ATOM 2325 N N . VAL B 1 150 ? 12.93 -1.999 5.785 1 93.31 150 VAL B N 1
ATOM 2326 C CA . VAL B 1 150 ? 12.922 -1.251 4.531 1 93.31 150 VAL B CA 1
ATOM 2327 C C . VAL B 1 150 ? 12.594 0.215 4.809 1 93.31 150 VAL B C 1
ATOM 2329 O O . VAL B 1 150 ? 13.203 1.114 4.227 1 93.31 150 VAL B O 1
ATOM 2332 N N . GLY B 1 151 ? 11.625 0.48 5.66 1 93.44 151 GLY B N 1
ATOM 2333 C CA . GLY B 1 151 ? 11.273 1.849 6 1 93.44 151 GLY B CA 1
ATOM 2334 C C . GLY B 1 151 ? 12.312 2.531 6.871 1 93.44 151 GLY B C 1
ATOM 2335 O O . GLY B 1 151 ? 13.195 3.229 6.367 1 93.44 151 GLY B O 1
ATOM 2336 N N . ALA B 1 152 ? 12.297 2.262 8.117 1 92.56 152 ALA B N 1
ATOM 2337 C CA . ALA B 1 152 ? 13.195 2.891 9.078 1 92.56 152 ALA B CA 1
ATOM 2338 C C . ALA B 1 152 ? 14.656 2.547 8.781 1 92.56 152 ALA B C 1
ATOM 2340 O O . ALA B 1 152 ? 15.539 3.387 8.938 1 92.56 152 ALA B O 1
ATOM 2341 N N . GLY B 1 153 ? 14.883 1.379 8.352 1 92.94 153 GLY B N 1
ATOM 2342 C CA . GLY B 1 153 ? 16.25 0.941 8.062 1 92.94 153 GLY B CA 1
ATOM 2343 C C . GLY B 1 153 ? 16.891 1.721 6.934 1 92.94 153 GLY B C 1
ATOM 2344 O O . GLY B 1 153 ? 18.062 2.104 7.031 1 92.94 153 GLY B O 1
ATOM 2345 N N . VAL B 1 154 ? 16.188 1.878 5.859 1 91.75 154 VAL B N 1
ATOM 2346 C CA . VAL B 1 154 ? 16.719 2.652 4.742 1 91.75 154 VAL B CA 1
ATOM 2347 C C . VAL B 1 154 ? 17.047 4.066 5.203 1 91.75 154 VAL B C 1
ATOM 2349 O O . VAL B 1 154 ? 18.047 4.652 4.773 1 91.75 154 VAL B O 1
ATOM 2352 N N . ASP B 1 155 ? 16.188 4.59 6.059 1 89.81 155 ASP B N 1
ATOM 2353 C CA . ASP B 1 155 ? 16.422 5.93 6.582 1 89.81 155 ASP B CA 1
ATOM 2354 C C . ASP B 1 155 ? 17.734 5.992 7.375 1 89.81 155 ASP B C 1
ATOM 2356 O O . ASP B 1 155 ? 18.516 6.926 7.211 1 89.81 155 ASP B O 1
ATOM 2360 N N . VAL B 1 156 ? 17.938 5.082 8.234 1 90.31 156 VAL B N 1
ATOM 2361 C CA . VAL B 1 156 ? 19.141 5.02 9.031 1 90.31 156 VAL B CA 1
ATOM 2362 C C . VAL B 1 156 ? 20.359 4.828 8.125 1 90.31 156 VAL B C 1
ATOM 2364 O O . VAL B 1 156 ? 21.391 5.465 8.312 1 90.31 156 VAL B O 1
ATOM 2367 N N . PHE B 1 157 ? 20.266 3.957 7.223 1 92.94 157 PHE B N 1
ATOM 2368 C CA . PHE B 1 157 ? 21.328 3.684 6.266 1 92.94 157 PHE B CA 1
ATOM 2369 C C . PHE B 1 157 ? 21.703 4.945 5.492 1 92.94 157 PHE B C 1
ATOM 2371 O O . PHE B 1 157 ? 22.875 5.258 5.328 1 92.94 157 PHE B O 1
ATOM 2378 N N . GLN B 1 158 ? 20.703 5.586 5.008 1 90.94 158 GLN B N 1
ATOM 2379 C CA . GLN B 1 158 ? 20.938 6.812 4.25 1 90.94 158 GLN B CA 1
ATOM 2380 C C . GLN B 1 158 ? 21.656 7.855 5.094 1 90.94 158 GLN B C 1
ATOM 2382 O O . GLN B 1 158 ? 22.594 8.5 4.625 1 90.94 158 GLN B O 1
ATOM 2387 N N . LYS B 1 159 ? 21.203 8.062 6.281 1 90.31 159 LYS B N 1
ATOM 2388 C CA . LYS B 1 159 ? 21.812 9.039 7.176 1 90.31 159 LYS B CA 1
ATOM 2389 C C . LYS B 1 159 ? 23.266 8.68 7.48 1 90.31 159 LYS B C 1
ATOM 2391 O O . LYS B 1 159 ? 24.125 9.555 7.559 1 90.31 159 LYS B O 1
ATOM 2396 N N . ALA B 1 160 ? 23.484 7.457 7.672 1 92.56 160 ALA B N 1
ATOM 2397 C CA . ALA B 1 160 ? 24.844 6.996 7.918 1 92.56 160 ALA B CA 1
ATOM 2398 C C . ALA B 1 160 ? 25.75 7.293 6.723 1 92.56 160 ALA B C 1
ATOM 2400 O O . ALA B 1 160 ? 26.891 7.715 6.895 1 92.56 160 ALA B O 1
ATOM 2401 N N . LEU B 1 161 ? 25.281 7.043 5.547 1 91.69 161 LEU B N 1
ATOM 2402 C CA . LEU B 1 161 ? 26.047 7.309 4.332 1 91.69 161 LEU B CA 1
ATOM 2403 C C . LEU B 1 161 ? 26.312 8.805 4.172 1 91.69 161 LEU B C 1
ATOM 2405 O O . LEU B 1 161 ? 27.422 9.211 3.793 1 91.69 161 LEU B O 1
ATOM 2409 N N . LEU B 1 162 ? 25.312 9.539 4.41 1 91.31 162 LEU B N 1
ATOM 2410 C CA . LEU B 1 162 ? 25.469 10.984 4.293 1 91.31 162 LEU B CA 1
ATOM 2411 C C . LEU B 1 162 ? 26.5 11.508 5.289 1 91.31 162 LEU B C 1
ATOM 2413 O O . LEU B 1 162 ? 27.25 12.43 4.973 1 91.31 162 LEU B O 1
ATOM 2417 N N . ARG B 1 163 ? 26.453 10.977 6.504 1 91.75 163 ARG B N 1
ATOM 2418 C CA . ARG B 1 163 ? 27.453 11.367 7.504 1 91.75 163 ARG B CA 1
ATOM 2419 C C . ARG B 1 163 ? 28.859 11.039 7.031 1 91.75 163 ARG B C 1
ATOM 2421 O O . ARG B 1 163 ? 29.797 11.812 7.258 1 91.75 163 ARG B O 1
ATOM 2428 N N . ARG B 1 164 ? 28.984 9.992 6.383 1 90.25 164 ARG B N 1
ATOM 2429 C CA . ARG B 1 164 ? 30.297 9.578 5.883 1 90.25 164 ARG B CA 1
ATOM 2430 C C . ARG B 1 164 ? 30.734 10.445 4.707 1 90.25 164 ARG B C 1
ATOM 2432 O O . ARG B 1 164 ? 31.922 10.734 4.547 1 90.25 164 ARG B O 1
ATOM 2439 N N . LEU B 1 165 ? 29.828 10.781 3.873 1 88.12 165 LEU B N 1
ATOM 2440 C CA . LEU B 1 165 ? 30.125 11.594 2.701 1 88.12 165 LEU B CA 1
ATOM 2441 C C . LEU B 1 165 ? 30.422 13.039 3.105 1 88.12 165 LEU B C 1
ATOM 2443 O O . LEU B 1 165 ? 31.203 13.727 2.438 1 88.12 165 LEU B O 1
ATOM 2447 N N . ASN B 1 166 ? 29.703 13.508 4.098 1 85.75 166 ASN B N 1
ATOM 2448 C CA . ASN B 1 166 ? 29.875 14.891 4.535 1 85.75 166 ASN B CA 1
ATOM 2449 C C . ASN B 1 166 ? 31.016 15.016 5.547 1 85.75 166 ASN B C 1
ATOM 2451 O O . ASN B 1 166 ? 31.453 16.125 5.848 1 85.75 166 ASN B O 1
ATOM 2455 N N . GLY B 1 167 ? 31.344 13.977 6.297 1 69.44 167 GLY B N 1
ATOM 2456 C CA . GLY B 1 167 ? 32.5 14.07 7.176 1 69.44 167 GLY B CA 1
ATOM 2457 C C . GLY B 1 167 ? 33.812 13.836 6.461 1 69.44 167 GLY B C 1
ATOM 2458 O O . GLY B 1 167 ? 33.844 13.531 5.266 1 69.44 167 GLY B O 1
#

Nearest PDB structures (foldseek):
  6jx6-assembly1_D  TM=2.177E-01  e=6.538E+00  Homo sapiens
  6jx6-assembly1_D  TM=2.236E-01  e=6.695E+00  Homo sapiens

Sequence (334 aa):
MSETWKNTLTLALGIALLPPLWAVAAPHIGVATGAVALICAGLYVTNGNRVSDAARISVGFLLGDAWAVLAILLMAWMPLNESLETFILLFVLGGLAVIIGALFPKLIFTPAWLCGWAIGLTVMAPCGAAQLGSLSIQIGMSMLVGVWYVGAGVDVFQKALLRRLNGMSETWKNTLTLALGIALLPPLWAVAAPHIGVATGAVALICAGLYVTNGNRVSDAARISVGFLLGDAWAVLAILLMAWMPLNESLETFILLFVLGGLAVIIGALFPKLIFTPAWLCGWAIGLTVMAPCGAAQLGSLSIQIGMSMLVGVWYVGAGVDVFQKALLRRLNG

Solvent-accessible surface area (backbone atoms only — not comparable to full-atom values): 16077 Å² total; per-residue (Å²): 130,56,70,66,53,50,52,46,52,38,46,17,48,30,56,15,45,51,50,26,51,45,53,51,47,26,54,78,74,70,23,87,44,39,43,48,13,46,37,39,14,28,42,41,44,46,58,64,59,49,70,89,47,44,62,22,35,44,45,8,28,46,50,7,37,53,49,23,54,50,49,54,54,50,56,72,68,47,91,59,57,70,56,58,46,50,30,52,49,40,23,54,52,40,24,48,49,44,50,52,24,66,75,36,58,88,55,27,30,47,56,35,18,54,23,23,22,24,50,33,40,60,63,42,60,82,67,42,78,86,51,43,68,68,48,50,51,31,43,43,51,20,38,46,42,3,38,53,50,46,24,51,34,30,53,51,52,26,53,53,50,50,50,58,70,73,96,130,57,71,66,53,53,53,46,51,38,45,17,49,29,54,15,44,51,49,26,52,44,51,52,49,27,53,78,74,71,24,86,42,39,43,49,12,48,38,38,13,28,41,40,45,46,56,65,60,49,71,87,47,45,63,21,36,45,44,8,28,45,50,8,37,50,48,24,54,49,50,54,55,49,55,72,67,47,92,59,56,69,57,57,45,50,32,52,50,40,23,52,54,42,25,48,49,42,50,53,24,66,74,36,58,89,55,26,31,49,55,35,18,54,22,23,22,24,50,33,38,61,65,43,60,82,69,42,78,88,51,42,68,67,50,49,53,32,43,44,51,19,40,47,41,3,38,52,50,45,25,50,34,31,52,51,51,27,52,52,50,48,49,60,71,72,94

InterPro domains:
  IPR009476 Protein of unknown function DUF1097 [PF06496] (12-155)